Protein AF-A0AA40GB48-F1 (afdb_monomer)

Secondary structure (DSSP, 8-state):
-------------------PPPEEEEEEEEEEE--EEEEEEEES--HHHHHHHHHH-SS--EEEEEE---TT-SS--EEEEEEEEEGGGSTTPPPEEEEEEEEEEEEEE--TT--SSS-SEEEETTEEETT--SEEEE-S-HHHHHHHHHT--SS---EEEEETTT-EEEEES--TT-SSS---EEE-TTEEEEEE--PPP---

Radius of gyration: 21.9 Å; Cα contacts (8 Å, |Δi|>4): 419; chains: 1; bounding box: 38×60×84 Å

Organism: NCBI:txid60889

Solvent-accessible surface area (backbone atoms only — not comparable to full-atom values): 11743 Å² total; per-residue (Å²): 142,83,86,82,81,82,80,81,80,82,78,79,79,78,78,73,75,79,72,62,66,65,35,85,42,21,38,33,30,73,37,25,39,61,66,56,48,71,81,45,75,51,66,73,62,54,73,63,56,47,47,48,51,38,70,70,40,85,62,36,37,30,33,44,36,38,49,49,90,51,96,85,49,97,66,66,58,25,39,34,33,34,14,58,41,56,41,77,81,40,89,86,54,76,70,45,82,32,81,56,21,40,24,33,39,59,40,69,26,55,34,88,53,71,46,98,50,86,42,34,28,43,47,42,79,37,23,40,63,67,89,56,69,75,44,81,50,77,45,98,42,68,50,58,42,55,23,49,39,59,67,45,78,93,50,67,42,26,20,37,32,38,26,79,82,80,25,39,25,36,32,12,67,45,48,101,79,50,78,98,57,91,74,45,78,40,84,31,87,64,20,33,22,33,39,47,63,50,70,76,80,79,84,124

Sequence (204 aa):
MGTVVAGVTLLAFVTVAHAALARTAFEKLTDYDYRGTTYYSVRNLSLYECQGWCREEAECQAAAFSFVVNPLAPMQDTLCQLQNETAATNPAAQPQRAANMYYMTKLQIRSENVCLRPWSFERVPNKMIRGLDNALIYTSTKEACLAACLNEHRFTCRSVEYNYVTLQCHLSDSDRRTTGQYVQFVDAQGVDYFENLCLKGTVR

Mean predicted aligned error: 7.51 Å

pLDDT: mean 90.01, std 15.1, range [34.84, 98.69]

InterPro domains:
  IPR003609 PAN/Apple domain [PF00024] (115-198)
  IPR003609 PAN/Apple domain [PF14295] (33-82)
  IPR003609 PAN/Apple domain [PS50948] (21-106)
  IPR003609 PAN/Apple domain [PS50948] (115-198)
  IPR003609 PAN/Apple domain [SM00473] (21-107)
  IPR003609 PAN/Apple domain [SM00473] (116-197)
  IPR052774 C. elegans Developmental and Neuronal Protein [PTHR47327] (22-200)

Foldseek 3Di:
DDDDDDDDDPDPPPPPPPQQFWDKFKEKEAQWDWDAAFPDKDKDDDPLVLLVVLRPDPLFFKKKKAWDDDPPDPDIIIMITTGSTTCVQPLPDDIDGHHRIMMMGIDGARAPLRDPDSHQKYKDAQKDWPPQFPDKDADQDPSPLVNCQSVDDVANFFKWKAQNPRRIITTGNDDPPDPPDDTDMDGHHRIMMMGGPSGDDPPD

Nearest PDB structures (foldseek):
  4dur-assembly1_A  TM=9.464E-01  e=6.400E-05  Homo sapiens
  4dur-assembly2_B  TM=9.480E-01  e=1.528E-04  Homo sapiens
  4a5t-assembly1_S  TM=9.509E-01  e=1.927E-04  Homo sapiens
  4duu-assembly1_A  TM=9.273E-01  e=2.430E-04  Homo sapiens
  4iua-assembly8_H  TM=8.850E-01  e=4.096E-04  Mus musculus

Structure (mmCIF, N/CA/C/O backbone):
data_AF-A0AA40GB48-F1
#
_entry.id   AF-A0AA40GB48-F1
#
loop_
_atom_site.group_PDB
_atom_site.id
_atom_site.type_symbol
_atom_site.label_atom_id
_atom_site.label_alt_id
_atom_site.label_comp_id
_atom_site.label_asym_id
_atom_site.label_entity_id
_atom_site.label_seq_id
_atom_site.pdbx_PDB_ins_code
_atom_site.Cartn_x
_atom_site.Cartn_y
_atom_site.Cartn_z
_atom_site.occupancy
_atom_site.B_iso_or_equiv
_atom_site.auth_seq_id
_atom_site.auth_comp_id
_atom_site.auth_asym_id
_atom_site.auth_atom_id
_atom_site.pdbx_PDB_model_num
ATOM 1 N N . MET A 1 1 ? 19.897 36.130 65.327 1.00 39.25 1 MET A N 1
ATOM 2 C CA . MET A 1 1 ? 18.793 35.739 64.423 1.00 39.25 1 MET A CA 1
ATOM 3 C C . MET A 1 1 ? 19.183 36.159 63.015 1.00 39.25 1 MET A C 1
ATOM 5 O O . MET A 1 1 ? 19.113 37.340 62.717 1.00 39.25 1 MET A O 1
ATOM 9 N N . GLY A 1 2 ? 19.697 35.236 62.202 1.00 40.50 2 GLY A N 1
ATOM 10 C CA . GLY A 1 2 ? 20.017 35.471 60.790 1.00 40.50 2 GLY A CA 1
ATOM 11 C C . GLY A 1 2 ? 19.290 34.420 59.962 1.00 40.50 2 GLY A C 1
ATOM 12 O O . GLY A 1 2 ? 19.506 33.229 60.166 1.00 40.50 2 GLY A O 1
ATOM 13 N N . THR A 1 3 ? 18.353 34.855 59.128 1.00 39.69 3 THR A N 1
ATOM 14 C CA . THR A 1 3 ? 17.470 34.008 58.323 1.00 39.69 3 THR A CA 1
ATOM 15 C C . THR A 1 3 ? 18.199 33.519 57.072 1.00 39.69 3 THR A C 1
ATOM 17 O O . THR A 1 3 ? 18.676 34.315 56.267 1.00 39.69 3 THR A O 1
ATOM 20 N N . VAL A 1 4 ? 18.291 32.198 56.903 1.00 43.47 4 VAL A N 1
ATOM 21 C CA . VAL A 1 4 ? 18.810 31.560 55.686 1.00 43.47 4 VAL A CA 1
ATOM 22 C C . VAL A 1 4 ? 17.709 31.602 54.627 1.00 43.47 4 VAL A C 1
ATOM 24 O O . VAL A 1 4 ? 16.656 30.993 54.800 1.00 43.47 4 VAL A O 1
ATOM 27 N N . VAL A 1 5 ? 17.935 32.342 53.542 1.00 48.44 5 VAL A N 1
ATOM 28 C CA . VAL A 1 5 ? 17.041 32.360 52.378 1.00 48.44 5 VAL A CA 1
ATOM 29 C C . VAL A 1 5 ? 17.356 31.130 51.527 1.00 48.44 5 VAL A C 1
ATOM 31 O O . VAL A 1 5 ? 18.403 31.062 50.886 1.00 48.44 5 VAL A O 1
ATOM 34 N N . ALA A 1 6 ? 16.468 30.137 51.546 1.00 48.88 6 ALA A N 1
ATOM 35 C CA . ALA A 1 6 ? 16.552 28.972 50.675 1.00 48.88 6 ALA A CA 1
ATOM 36 C C . ALA A 1 6 ? 16.082 29.361 49.263 1.00 48.88 6 ALA A C 1
ATOM 38 O O . ALA A 1 6 ? 14.892 29.568 49.027 1.00 48.88 6 ALA A O 1
ATOM 39 N N . GLY A 1 7 ? 17.022 29.502 48.327 1.00 50.50 7 GLY A N 1
ATOM 40 C CA . GLY A 1 7 ? 16.719 29.695 46.912 1.00 50.50 7 GLY A CA 1
ATOM 41 C C . GLY A 1 7 ? 16.205 28.395 46.296 1.00 50.50 7 GLY A C 1
ATOM 42 O O . GLY A 1 7 ? 16.944 27.419 46.206 1.00 50.50 7 GLY A O 1
ATOM 43 N N . VAL A 1 8 ? 14.942 28.376 45.875 1.00 54.28 8 VAL A N 1
ATOM 44 C CA . VAL A 1 8 ? 14.360 27.267 45.110 1.00 54.28 8 VAL A CA 1
ATOM 45 C C . VAL A 1 8 ? 14.811 27.410 43.657 1.00 54.28 8 VAL A C 1
ATOM 47 O O . VAL A 1 8 ? 14.338 28.285 42.935 1.00 54.28 8 VAL A O 1
ATOM 50 N N . THR A 1 9 ? 15.745 26.571 43.216 1.00 55.19 9 THR A N 1
ATOM 51 C CA . THR A 1 9 ? 16.095 26.440 41.799 1.00 55.19 9 THR A CA 1
ATOM 52 C C . THR A 1 9 ? 15.003 25.643 41.087 1.00 55.19 9 THR A C 1
ATOM 54 O O . THR A 1 9 ? 14.883 24.429 41.236 1.00 55.19 9 THR A O 1
ATOM 57 N N . LEU A 1 10 ? 14.173 26.340 40.310 1.00 54.00 10 LEU A N 1
ATOM 58 C CA . LEU A 1 10 ? 13.170 25.726 39.447 1.00 54.00 10 LEU A CA 1
ATOM 59 C C . LEU A 1 10 ? 13.879 25.098 38.232 1.00 54.00 10 LEU A C 1
ATOM 61 O O . LEU A 1 10 ? 14.143 25.767 37.235 1.00 54.00 10 LEU A O 1
ATOM 65 N N . LEU A 1 11 ? 14.238 23.816 38.325 1.00 57.56 11 LEU A N 1
ATOM 66 C CA . LEU A 1 11 ? 14.686 23.027 37.175 1.00 57.56 11 LEU A CA 1
ATOM 67 C C . LEU A 1 11 ? 13.490 22.818 36.238 1.00 57.56 11 LEU A C 1
ATOM 69 O O . LEU A 1 11 ? 12.605 22.008 36.507 1.00 57.56 11 LEU A O 1
ATOM 73 N N . ALA A 1 12 ? 13.450 23.576 35.143 1.00 55.19 12 ALA A N 1
ATOM 74 C CA . ALA A 1 12 ? 12.509 23.348 34.058 1.00 55.19 12 ALA A CA 1
ATOM 75 C C . ALA A 1 12 ? 12.842 22.004 33.388 1.00 55.19 12 ALA A C 1
ATOM 77 O O . ALA A 1 12 ? 13.766 21.907 32.582 1.00 55.19 12 ALA A O 1
ATOM 78 N N . PHE A 1 13 ? 12.098 20.953 33.734 1.00 51.50 13 PHE A N 1
ATOM 79 C CA . PHE A 1 13 ? 12.117 19.699 32.989 1.00 51.50 13 PHE A CA 1
ATOM 80 C C . PHE A 1 13 ? 11.479 19.947 31.621 1.00 51.50 13 PHE A C 1
ATOM 82 O O . PHE A 1 13 ? 10.261 19.900 31.467 1.00 51.50 13 PHE A O 1
ATOM 89 N N . VAL A 1 14 ? 12.305 20.229 30.614 1.00 55.62 14 VAL A N 1
ATOM 90 C CA . VAL A 1 14 ? 11.884 20.131 29.216 1.00 55.62 14 VAL A CA 1
ATOM 91 C C . VAL A 1 14 ? 11.663 18.647 28.946 1.00 55.62 14 VAL A C 1
ATOM 93 O O . VAL A 1 14 ? 12.608 17.893 28.719 1.00 55.62 14 VAL A O 1
ATOM 96 N N . THR A 1 15 ? 10.413 18.198 29.021 1.00 56.44 15 THR A N 1
ATOM 97 C CA . THR A 1 15 ? 10.036 16.873 28.533 1.00 56.44 15 THR A CA 1
ATOM 98 C C . THR A 1 15 ? 10.224 16.886 27.022 1.00 56.44 15 THR A C 1
ATOM 100 O O . THR A 1 15 ? 9.354 17.345 26.282 1.00 56.44 15 THR A O 1
ATOM 103 N N . VAL A 1 16 ? 11.385 16.429 26.551 1.00 56.19 16 VAL A N 1
ATOM 104 C CA . VAL A 1 16 ? 11.589 16.121 25.137 1.00 56.19 16 VAL A CA 1
ATOM 105 C C . VAL A 1 16 ? 10.657 14.957 24.831 1.00 56.19 16 VAL A C 1
ATOM 107 O O . VAL A 1 16 ? 10.956 13.803 25.146 1.00 56.19 16 VAL A O 1
ATOM 110 N N . ALA A 1 17 ? 9.487 15.268 24.273 1.00 59.66 17 ALA A N 1
ATOM 111 C CA . ALA A 1 17 ? 8.648 14.269 23.642 1.00 59.66 17 ALA A CA 1
ATOM 112 C C . ALA A 1 17 ? 9.538 13.572 22.609 1.00 59.66 17 ALA A C 1
ATOM 114 O O . ALA A 1 17 ? 9.972 14.201 21.643 1.00 59.66 17 ALA A O 1
ATOM 115 N N . HIS A 1 18 ? 9.890 12.309 22.860 1.00 58.59 18 HIS A N 1
ATOM 116 C CA . HIS A 1 18 ? 10.623 11.497 21.901 1.00 58.59 18 HIS A CA 1
ATOM 117 C C . HIS A 1 18 ? 9.708 11.322 20.694 1.00 58.59 18 HIS A C 1
ATOM 119 O O . HIS A 1 18 ? 8.850 10.441 20.665 1.00 58.59 18 HIS A O 1
ATOM 125 N N . ALA A 1 19 ? 9.834 12.216 19.715 1.00 61.25 19 ALA A N 1
ATOM 126 C CA . ALA A 1 19 ? 9.216 12.022 18.424 1.00 61.25 19 ALA A CA 1
ATOM 127 C C . ALA A 1 19 ? 9.836 10.743 17.857 1.00 61.25 19 ALA A C 1
ATOM 129 O O . ALA A 1 19 ? 11.024 10.725 17.535 1.00 61.25 19 ALA A O 1
ATOM 130 N N . ALA A 1 20 ? 9.059 9.657 17.817 1.00 66.12 20 ALA A N 1
ATOM 131 C CA . ALA A 1 20 ? 9.516 8.397 17.255 1.00 66.12 20 ALA A CA 1
ATOM 132 C C . ALA A 1 20 ? 10.058 8.660 15.844 1.00 66.12 20 ALA A C 1
ATOM 134 O O . ALA A 1 20 ? 9.349 9.212 14.993 1.00 66.12 20 ALA A O 1
ATOM 135 N N . LEU A 1 21 ? 11.326 8.306 15.620 1.00 85.19 21 LEU A N 1
ATOM 136 C CA . LEU A 1 21 ? 11.971 8.450 14.321 1.00 85.19 21 LEU A CA 1
ATOM 137 C C . LEU A 1 21 ? 11.152 7.668 13.286 1.00 85.19 21 LEU A C 1
ATOM 139 O O . LEU A 1 21 ? 10.797 6.509 13.516 1.00 85.19 21 LEU A O 1
ATOM 143 N N . ALA A 1 22 ? 10.829 8.300 12.158 1.00 91.75 22 ALA A N 1
ATOM 144 C CA . ALA A 1 22 ? 10.167 7.600 11.067 1.00 91.75 22 ALA A CA 1
ATOM 145 C C . ALA A 1 22 ? 11.098 6.507 10.521 1.00 91.75 22 ALA A C 1
ATOM 147 O O . ALA A 1 22 ? 12.287 6.743 10.307 1.00 91.75 22 ALA A O 1
ATOM 148 N N . ARG A 1 23 ? 10.559 5.303 10.327 1.00 95.62 23 ARG A N 1
ATOM 149 C CA . ARG A 1 23 ? 11.272 4.159 9.761 1.00 95.62 23 ARG A CA 1
ATOM 150 C C . ARG A 1 23 ? 10.752 3.865 8.360 1.00 95.62 23 ARG A C 1
ATOM 152 O O . ARG A 1 23 ? 9.543 3.888 8.122 1.00 95.62 23 ARG A O 1
ATOM 159 N N . THR A 1 24 ? 11.671 3.527 7.459 1.00 96.75 24 THR A N 1
ATOM 160 C CA . THR A 1 24 ? 11.338 3.117 6.094 1.00 96.75 24 THR A CA 1
ATOM 161 C C . THR A 1 24 ? 10.594 1.784 6.097 1.00 96.75 24 THR A C 1
ATOM 163 O O . THR A 1 24 ? 11.129 0.748 6.508 1.00 96.75 24 THR A O 1
ATOM 166 N N . ALA A 1 25 ? 9.379 1.805 5.570 1.00 97.44 25 ALA A N 1
ATOM 167 C CA . ALA A 1 25 ? 8.534 0.642 5.340 1.00 97.44 25 ALA A CA 1
ATOM 168 C C . ALA A 1 25 ? 8.075 0.618 3.878 1.00 97.44 25 ALA A C 1
ATOM 170 O O . ALA A 1 25 ? 8.345 1.546 3.118 1.00 97.44 25 ALA A O 1
ATOM 171 N N . PHE A 1 26 ? 7.374 -0.442 3.491 1.00 98.06 26 PHE A N 1
ATOM 172 C CA . 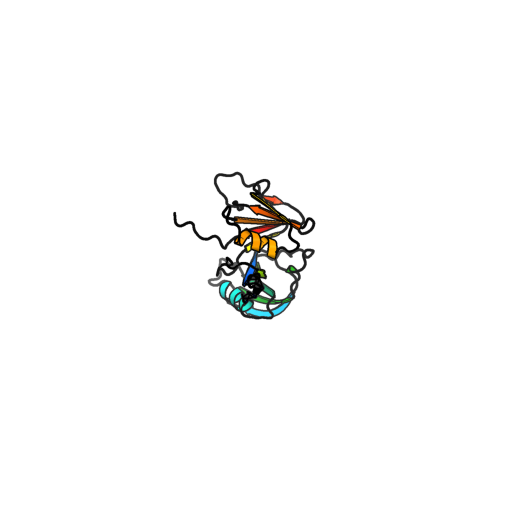PHE A 1 26 ? 6.715 -0.516 2.191 1.00 98.06 26 PHE A CA 1
ATOM 173 C C . PHE A 1 26 ? 5.304 -1.068 2.354 1.00 98.06 26 PHE A C 1
ATOM 175 O O . PHE A 1 26 ? 5.077 -1.957 3.184 1.00 98.06 26 PHE A O 1
ATOM 182 N N . GLU A 1 27 ? 4.384 -0.561 1.542 1.00 97.81 27 GLU A N 1
ATOM 183 C CA . GLU A 1 27 ? 3.150 -1.268 1.204 1.00 97.81 27 GLU A CA 1
ATOM 184 C C . GLU A 1 27 ? 3.313 -1.949 -0.150 1.00 97.81 27 GLU A C 1
ATOM 186 O O . GLU A 1 27 ? 3.936 -1.387 -1.049 1.00 97.81 27 GLU A O 1
ATOM 191 N N . LYS A 1 28 ? 2.750 -3.148 -0.299 1.00 98.19 28 LYS A N 1
ATOM 192 C CA . LYS A 1 28 ? 2.706 -3.878 -1.569 1.00 98.19 28 LYS A CA 1
ATOM 193 C C . LYS A 1 28 ? 1.267 -3.956 -2.076 1.00 98.19 28 LYS A C 1
ATOM 195 O O . LYS A 1 28 ? 0.391 -4.413 -1.343 1.00 98.19 28 LYS A O 1
ATOM 200 N N . LEU A 1 29 ? 1.052 -3.615 -3.343 1.00 97.62 29 LEU A N 1
ATOM 201 C CA . LEU A 1 29 ? -0.142 -3.958 -4.116 1.00 97.62 29 LEU A CA 1
ATOM 202 C C . LEU A 1 29 ? 0.193 -5.086 -5.101 1.00 97.62 29 LEU A C 1
ATOM 204 O O . LEU A 1 29 ? 1.298 -5.150 -5.636 1.00 97.62 29 LEU A O 1
ATOM 208 N N . THR A 1 30 ? -0.766 -5.982 -5.331 1.00 97.69 30 THR A N 1
ATOM 209 C CA . THR A 1 30 ? -0.631 -7.116 -6.262 1.00 97.69 30 THR A CA 1
ATOM 210 C C . THR A 1 30 ? -1.540 -6.924 -7.466 1.00 97.69 30 THR A C 1
ATOM 212 O O . THR A 1 30 ? -2.700 -6.565 -7.289 1.00 97.69 30 THR A O 1
ATOM 215 N N . ASP A 1 31 ? -1.017 -7.187 -8.660 1.00 97.50 31 ASP A N 1
ATOM 216 C CA . ASP A 1 31 ? -1.690 -7.032 -9.955 1.00 97.50 31 ASP A CA 1
ATOM 217 C C . ASP A 1 31 ? -2.143 -5.599 -10.275 1.00 97.50 31 ASP A C 1
ATOM 219 O O . ASP A 1 31 ? -3.103 -5.360 -11.020 1.00 97.50 31 ASP A O 1
ATOM 223 N N . TYR A 1 32 ? -1.432 -4.633 -9.703 1.00 97.00 32 TYR A N 1
ATOM 224 C CA . TYR A 1 32 ? -1.659 -3.211 -9.885 1.00 97.00 32 TYR A CA 1
ATOM 225 C C . TYR A 1 32 ? -0.341 -2.481 -10.091 1.00 97.00 32 TYR A C 1
ATOM 227 O O . TYR A 1 32 ? 0.712 -2.958 -9.680 1.00 97.00 32 TYR A O 1
ATOM 235 N N . ASP A 1 33 ? -0.447 -1.299 -10.678 1.00 96.44 33 ASP A N 1
ATOM 236 C CA . ASP A 1 33 ? 0.634 -0.355 -10.906 1.00 96.44 33 ASP A CA 1
ATOM 237 C C . ASP A 1 33 ? 0.138 1.077 -10.663 1.00 96.44 33 ASP A C 1
ATOM 239 O O . ASP A 1 33 ? -1.069 1.351 -10.683 1.00 96.44 33 ASP A O 1
ATOM 243 N N . TYR A 1 34 ? 1.068 2.005 -10.478 1.00 96.81 34 TYR A N 1
ATOM 244 C CA . TYR A 1 34 ? 0.789 3.433 -10.504 1.00 96.81 34 TYR A CA 1
ATOM 245 C C . TYR A 1 34 ? 1.682 4.130 -11.517 1.00 96.81 34 TYR A C 1
ATOM 247 O O . TYR A 1 34 ? 2.862 3.822 -11.682 1.00 96.81 34 TYR A O 1
ATOM 255 N N . ARG A 1 35 ? 1.111 5.157 -12.151 1.00 95.25 35 ARG A N 1
ATOM 256 C CA . ARG A 1 35 ? 1.891 6.075 -12.975 1.00 95.25 35 ARG A CA 1
ATOM 257 C C . ARG A 1 35 ? 2.946 6.762 -12.116 1.00 95.25 35 ARG A C 1
ATOM 259 O O . ARG A 1 35 ? 2.654 7.209 -11.007 1.00 95.25 35 ARG A O 1
ATOM 266 N N . GLY A 1 36 ? 4.138 6.884 -12.671 1.00 95.25 36 GLY A N 1
ATOM 267 C CA . GLY A 1 36 ? 5.279 7.505 -12.027 1.00 95.25 36 GLY A CA 1
ATOM 268 C C . GLY A 1 36 ? 6.411 7.729 -13.018 1.00 95.25 36 GLY A C 1
ATOM 269 O O . GLY A 1 36 ? 6.298 7.376 -14.195 1.00 95.25 36 GLY A O 1
ATOM 270 N N . THR A 1 37 ? 7.500 8.305 -12.527 1.00 97.69 37 THR A N 1
ATOM 271 C CA . THR A 1 37 ? 8.696 8.595 -13.320 1.00 97.69 37 THR A CA 1
ATOM 272 C C . THR A 1 37 ? 9.748 7.534 -13.019 1.00 97.69 37 THR A C 1
ATOM 274 O O . THR A 1 37 ? 10.341 7.519 -11.942 1.00 97.69 37 THR A O 1
ATOM 277 N N . THR A 1 38 ? 9.958 6.599 -13.950 1.00 98.00 38 THR A N 1
ATOM 278 C CA . THR A 1 38 ? 10.993 5.564 -13.822 1.00 98.00 38 THR A CA 1
ATOM 279 C C . THR A 1 38 ? 12.356 6.138 -14.185 1.00 98.00 38 THR A C 1
ATOM 281 O O . THR A 1 38 ? 12.571 6.531 -15.329 1.00 98.00 38 THR A O 1
ATOM 284 N N . TYR A 1 39 ? 13.286 6.139 -13.232 1.00 97.94 39 TYR A N 1
ATOM 285 C CA . TYR A 1 39 ? 14.660 6.613 -13.447 1.00 97.94 39 TYR A CA 1
ATOM 286 C C . TYR A 1 39 ? 15.669 5.468 -13.571 1.00 97.94 39 TYR A C 1
ATOM 288 O O . TYR A 1 39 ? 16.769 5.658 -14.086 1.00 97.94 39 TYR A O 1
ATOM 296 N N . TYR A 1 40 ? 15.296 4.266 -13.127 1.00 97.69 40 TYR A N 1
ATOM 297 C CA . TYR A 1 40 ? 16.163 3.099 -13.166 1.00 97.69 40 TYR A CA 1
ATOM 298 C C . TYR A 1 40 ? 15.370 1.831 -13.487 1.00 97.69 40 TYR A C 1
ATOM 300 O O . TYR A 1 40 ? 14.252 1.640 -13.006 1.00 97.69 40 TYR A O 1
ATOM 308 N N . SER A 1 41 ? 15.951 0.963 -14.313 1.00 97.88 41 SER A N 1
ATOM 309 C CA . SER A 1 41 ? 15.328 -0.276 -14.773 1.00 97.88 41 SER A CA 1
ATOM 310 C C . SER A 1 41 ? 16.371 -1.377 -14.907 1.00 97.88 41 SER A C 1
ATOM 312 O O . SER A 1 41 ? 17.427 -1.171 -15.501 1.00 97.88 41 SER A O 1
ATOM 314 N N . VAL A 1 42 ? 16.042 -2.571 -14.425 1.00 97.00 42 VAL A N 1
ATOM 315 C CA . VAL A 1 42 ? 16.941 -3.732 -14.426 1.00 97.00 42 VAL A CA 1
ATOM 316 C C . VAL A 1 42 ? 16.141 -5.028 -14.596 1.00 97.00 42 VAL A C 1
A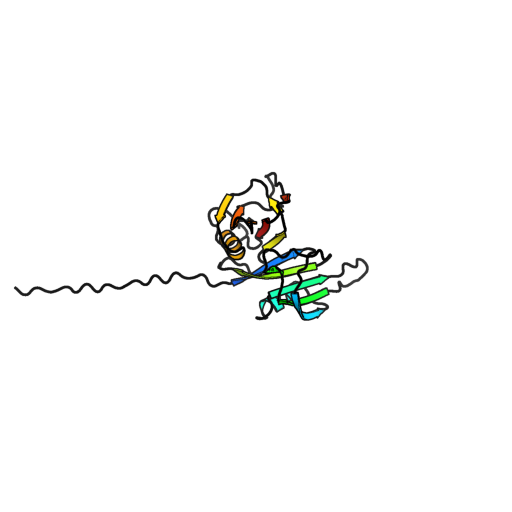TOM 318 O O . VAL A 1 42 ? 14.969 -5.100 -14.223 1.00 97.00 42 VAL A O 1
ATOM 321 N N . ARG A 1 43 ? 16.753 -6.053 -15.188 1.00 95.69 43 ARG A N 1
ATOM 322 C CA . ARG A 1 43 ? 16.126 -7.361 -15.431 1.00 95.69 43 ARG A CA 1
ATOM 323 C C . ARG A 1 43 ? 16.829 -8.470 -14.659 1.00 95.69 43 ARG A C 1
ATOM 325 O O . ARG A 1 43 ? 17.986 -8.308 -14.286 1.00 95.69 43 ARG A O 1
ATOM 332 N N . ASN A 1 44 ? 16.146 -9.603 -14.505 1.00 92.31 44 ASN A N 1
ATOM 333 C CA . ASN A 1 44 ? 16.697 -10.859 -13.980 1.00 92.31 44 ASN A CA 1
ATOM 334 C C . ASN A 1 44 ? 17.209 -10.764 -12.535 1.00 92.31 44 ASN A C 1
ATOM 336 O O . ASN A 1 44 ? 18.251 -11.316 -12.195 1.00 92.31 44 ASN A O 1
ATOM 340 N N . LEU A 1 45 ? 16.450 -10.072 -11.689 1.00 92.38 45 LEU A N 1
ATOM 341 C CA . LEU A 1 45 ? 16.671 -9.992 -10.249 1.00 92.38 45 LEU A CA 1
ATOM 342 C C . LEU A 1 45 ? 15.452 -10.501 -9.481 1.00 92.38 45 LEU A C 1
ATOM 344 O O . LEU A 1 45 ? 14.330 -10.546 -9.997 1.00 92.38 45 LEU A O 1
ATOM 348 N N . SER A 1 46 ? 15.665 -10.862 -8.225 1.00 94.56 46 SER A N 1
ATOM 349 C CA . SER A 1 46 ? 14.605 -11.241 -7.304 1.00 94.56 46 SER A CA 1
ATOM 350 C C . SER A 1 46 ? 13.792 -10.031 -6.830 1.00 94.56 46 SER A C 1
ATOM 352 O O . SER A 1 46 ? 14.232 -8.879 -6.845 1.00 94.56 46 SER A O 1
ATOM 354 N N . LEU A 1 47 ? 12.589 -10.313 -6.327 1.00 95.06 47 LEU A N 1
ATOM 355 C CA . LEU A 1 47 ? 11.739 -9.321 -5.668 1.00 95.06 47 LEU A CA 1
ATOM 356 C C . LEU A 1 47 ? 12.444 -8.649 -4.475 1.00 95.06 47 LEU A C 1
ATOM 358 O O . LEU A 1 47 ? 12.272 -7.455 -4.244 1.00 95.06 47 LEU A O 1
ATOM 362 N N . TYR A 1 48 ? 13.243 -9.417 -3.730 1.00 95.25 48 TYR A N 1
ATOM 363 C CA . TYR A 1 48 ? 13.973 -8.938 -2.557 1.00 95.25 48 TYR A CA 1
ATOM 364 C C . TYR A 1 48 ? 15.076 -7.952 -2.939 1.00 95.25 48 TYR A C 1
ATOM 366 O O . TYR A 1 48 ? 15.219 -6.928 -2.278 1.00 95.25 48 TYR A O 1
ATOM 374 N N . GLU A 1 49 ? 15.806 -8.217 -4.024 1.00 96.38 49 GLU A N 1
ATOM 375 C CA . GLU A 1 49 ? 16.816 -7.292 -4.552 1.00 96.38 49 GLU A CA 1
ATOM 376 C C . GLU A 1 49 ? 16.170 -5.992 -5.043 1.00 96.38 49 GLU A C 1
ATOM 378 O O . GLU A 1 49 ? 16.621 -4.910 -4.680 1.00 96.38 49 GLU A O 1
ATOM 383 N N . CYS A 1 50 ? 15.054 -6.084 -5.775 1.00 96.81 50 CYS A N 1
ATOM 384 C CA . CYS A 1 50 ? 14.334 -4.912 -6.286 1.00 96.81 50 CYS A CA 1
ATOM 385 C C . CYS A 1 50 ? 13.865 -3.998 -5.145 1.00 96.81 50 CYS A C 1
ATOM 387 O O . CYS A 1 50 ? 14.073 -2.782 -5.156 1.00 96.81 50 CYS A O 1
ATOM 389 N N . GLN A 1 51 ? 13.253 -4.601 -4.123 1.00 96.69 51 GLN A N 1
ATOM 390 C CA . GLN A 1 51 ? 12.801 -3.895 -2.930 1.00 96.69 51 GLN A CA 1
ATOM 391 C C . GLN A 1 51 ? 13.987 -3.328 -2.135 1.00 96.69 51 GLN A C 1
ATOM 393 O O . GLN A 1 51 ? 13.907 -2.196 -1.652 1.00 96.69 51 GLN A O 1
ATOM 398 N N . GLY A 1 52 ? 15.073 -4.095 -2.004 1.00 96.81 52 GLY A N 1
ATOM 399 C CA . GLY A 1 52 ? 16.303 -3.689 -1.327 1.00 96.81 52 GLY A CA 1
ATOM 400 C C . GLY A 1 52 ? 16.903 -2.427 -1.940 1.00 96.81 52 GLY A C 1
ATOM 401 O O . GLY A 1 52 ? 17.101 -1.448 -1.225 1.00 96.81 52 GLY A O 1
ATOM 402 N N . TRP A 1 53 ? 17.058 -2.389 -3.264 1.00 97.12 53 TRP A N 1
ATOM 403 C CA . TRP A 1 53 ? 17.561 -1.202 -3.962 1.00 97.12 53 TRP A CA 1
ATOM 404 C C . TRP A 1 53 ? 16.665 0.010 -3.740 1.00 97.12 53 TRP A C 1
ATOM 406 O O . TRP A 1 53 ? 17.153 1.068 -3.358 1.00 97.12 53 TRP A O 1
ATOM 416 N N . CYS A 1 54 ? 15.341 -0.139 -3.852 1.00 97.81 54 CYS A N 1
ATOM 417 C CA . CYS A 1 54 ? 14.460 0.987 -3.548 1.00 97.81 54 CYS A CA 1
ATOM 418 C C . CYS A 1 54 ? 14.572 1.444 -2.089 1.00 97.81 54 CYS A C 1
ATOM 420 O O . CYS A 1 54 ? 14.427 2.628 -1.814 1.00 97.81 54 CYS A O 1
ATOM 422 N N . ARG A 1 55 ? 14.809 0.542 -1.128 1.00 97.00 55 ARG A N 1
ATOM 423 C CA . ARG A 1 55 ? 14.976 0.901 0.291 1.00 97.00 55 ARG A CA 1
ATOM 424 C C . ARG A 1 55 ? 16.208 1.772 0.519 1.00 97.00 55 ARG A C 1
ATOM 426 O O . ARG A 1 55 ? 16.107 2.710 1.306 1.00 97.00 55 ARG A O 1
ATOM 433 N N . GLU A 1 56 ? 17.316 1.443 -0.13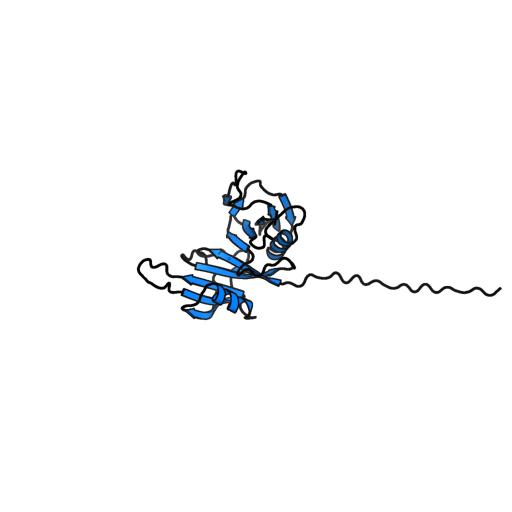5 1.00 96.31 56 GLU A N 1
ATOM 434 C CA . GLU A 1 56 ? 18.614 2.111 0.015 1.00 96.31 56 GLU A CA 1
ATOM 435 C C . GLU A 1 56 ? 18.680 3.434 -0.756 1.00 96.31 56 GLU A C 1
ATOM 437 O O . GLU A 1 56 ? 19.180 4.430 -0.234 1.00 96.31 56 GLU A O 1
ATOM 442 N N . GLU A 1 57 ? 18.105 3.474 -1.956 1.00 97.19 57 GLU A N 1
ATOM 443 C CA . GLU A 1 57 ? 18.097 4.663 -2.804 1.00 97.19 57 GLU A CA 1
ATOM 444 C C . GLU A 1 57 ? 17.219 5.772 -2.213 1.00 97.19 57 GLU A C 1
ATOM 446 O O . GLU A 1 57 ? 16.008 5.603 -2.032 1.00 97.19 57 GLU A O 1
ATOM 451 N N . ALA A 1 58 ? 17.812 6.936 -1.937 1.00 95.81 58 ALA A N 1
ATOM 452 C CA . ALA A 1 58 ? 17.121 8.064 -1.309 1.00 95.81 58 ALA A CA 1
ATOM 453 C C . ALA A 1 58 ? 15.981 8.619 -2.179 1.00 95.81 58 ALA A C 1
ATOM 455 O O . ALA A 1 58 ? 14.917 8.957 -1.660 1.00 95.81 58 ALA A O 1
ATOM 456 N N . GLU A 1 59 ? 16.186 8.666 -3.497 1.00 96.19 59 GLU A N 1
ATOM 457 C CA . GLU A 1 59 ? 15.205 9.203 -4.443 1.00 96.19 59 GLU A CA 1
ATOM 458 C C . GLU A 1 59 ? 14.061 8.226 -4.733 1.00 96.19 59 GLU A C 1
ATOM 460 O O . GLU A 1 59 ? 12.988 8.661 -5.144 1.00 96.19 59 GLU A O 1
ATOM 465 N N . CYS A 1 60 ? 14.231 6.922 -4.478 1.00 98.06 60 CYS A N 1
ATOM 466 C CA . CYS A 1 60 ? 13.195 5.939 -4.784 1.00 98.06 60 CYS A CA 1
ATOM 467 C C . CYS A 1 60 ? 11.954 6.133 -3.899 1.00 98.06 60 CYS A C 1
ATOM 469 O O . CYS A 1 60 ? 12.025 5.982 -2.675 1.00 98.06 60 CYS A O 1
ATOM 471 N N . GLN A 1 61 ? 10.811 6.401 -4.530 1.00 98.06 61 GLN A N 1
ATOM 472 C CA . GLN A 1 61 ? 9.489 6.496 -3.902 1.00 98.06 61 GLN A CA 1
ATOM 473 C C . GLN A 1 61 ? 8.657 5.229 -4.111 1.00 98.06 61 GLN A C 1
ATOM 475 O O . GLN A 1 61 ? 7.808 4.904 -3.281 1.00 98.06 61 GLN A O 1
ATOM 480 N N . ALA A 1 62 ? 8.890 4.491 -5.197 1.00 98.25 62 ALA A N 1
ATOM 481 C CA . ALA A 1 62 ? 8.220 3.222 -5.449 1.00 98.25 62 ALA A CA 1
ATOM 482 C C . ALA A 1 62 ? 9.048 2.290 -6.339 1.00 98.25 62 ALA A C 1
ATOM 484 O O . ALA A 1 62 ? 9.880 2.735 -7.127 1.00 98.25 62 ALA A O 1
ATOM 485 N N . ALA A 1 63 ? 8.778 0.993 -6.236 1.00 98.19 63 ALA A N 1
ATOM 486 C CA . ALA A 1 63 ? 9.336 -0.038 -7.097 1.00 98.19 63 ALA A CA 1
ATOM 487 C C . ALA A 1 63 ? 8.208 -0.843 -7.754 1.00 98.19 63 ALA A C 1
ATOM 489 O O . ALA A 1 63 ? 7.362 -1.412 -7.061 1.00 98.19 63 ALA A O 1
ATOM 490 N N . ALA A 1 64 ? 8.218 -0.913 -9.083 1.00 98.06 64 ALA A N 1
ATOM 491 C CA . ALA A 1 64 ? 7.341 -1.775 -9.866 1.00 98.06 64 ALA A CA 1
ATOM 492 C C . ALA A 1 64 ? 8.120 -3.026 -10.290 1.00 98.06 64 ALA A C 1
ATOM 494 O O . ALA A 1 64 ? 9.076 -2.949 -11.063 1.00 98.06 64 ALA A O 1
ATOM 495 N N . PHE A 1 65 ? 7.730 -4.179 -9.751 1.00 97.81 65 PHE A N 1
ATOM 496 C CA . PHE A 1 65 ? 8.339 -5.472 -10.045 1.00 97.81 65 PHE A CA 1
ATOM 497 C C . PHE A 1 65 ? 7.373 -6.314 -10.873 1.00 97.81 65 PHE A C 1
ATOM 499 O O . PHE A 1 65 ? 6.324 -6.717 -10.377 1.00 97.81 65 PHE A O 1
ATOM 506 N N . SER A 1 66 ? 7.725 -6.599 -12.122 1.00 96.75 66 SER A N 1
ATOM 507 C CA . SER A 1 66 ? 6.946 -7.472 -13.006 1.00 96.75 66 SER A CA 1
ATOM 508 C C . SER A 1 66 ? 7.677 -8.781 -13.264 1.00 96.75 66 SER A C 1
ATOM 510 O O . SER A 1 66 ? 8.910 -8.830 -13.276 1.00 96.75 66 SER A O 1
ATOM 512 N N . PHE A 1 67 ? 6.909 -9.848 -13.455 1.00 94.44 67 PHE A N 1
ATOM 513 C CA . PHE A 1 67 ? 7.436 -11.183 -13.698 1.00 94.44 67 PHE A CA 1
ATOM 514 C C . PHE A 1 67 ? 6.614 -11.901 -14.765 1.00 94.44 67 PHE A C 1
ATOM 516 O O . PHE A 1 67 ? 5.388 -11.810 -14.811 1.00 94.44 67 PHE A O 1
ATOM 523 N N . VAL A 1 68 ? 7.292 -12.632 -15.642 1.00 87.81 68 VAL A N 1
ATOM 524 C CA . VAL A 1 68 ? 6.632 -13.449 -16.660 1.00 87.81 68 VAL A CA 1
ATOM 525 C C . VAL A 1 68 ? 6.364 -14.834 -16.088 1.00 87.81 68 VAL A C 1
ATOM 527 O O . VAL A 1 68 ? 7.281 -15.568 -15.717 1.00 87.81 68 VAL A O 1
ATOM 530 N N . VAL A 1 69 ? 5.090 -15.219 -16.055 1.00 82.81 69 VAL A N 1
ATOM 531 C CA . VAL A 1 69 ? 4.677 -16.577 -15.694 1.00 82.81 69 VAL A CA 1
ATOM 532 C C . VAL A 1 69 ? 4.653 -17.425 -16.963 1.00 82.81 69 VAL A C 1
ATOM 534 O O . VAL A 1 69 ? 3.641 -17.496 -17.656 1.00 82.81 69 VAL A O 1
ATOM 537 N N . ASN A 1 70 ? 5.783 -18.052 -17.293 1.00 81.31 70 ASN A N 1
ATOM 538 C CA . ASN A 1 70 ? 5.861 -19.026 -18.379 1.00 81.31 70 ASN A CA 1
ATOM 539 C C . ASN A 1 70 ? 6.047 -20.442 -17.800 1.00 81.31 70 ASN A C 1
ATOM 541 O O . ASN A 1 70 ? 7.132 -20.743 -17.306 1.00 81.31 70 ASN A O 1
ATOM 545 N N . PRO A 1 71 ? 5.033 -21.328 -17.876 1.00 79.25 71 PRO A N 1
ATOM 546 C CA . PRO A 1 71 ? 5.119 -22.683 -17.327 1.00 79.25 71 PRO A CA 1
ATOM 547 C C . PRO A 1 71 ? 6.102 -23.592 -18.082 1.00 79.25 71 PRO A C 1
ATOM 549 O O . PRO A 1 71 ? 6.426 -24.671 -17.596 1.00 79.25 71 PRO A O 1
ATOM 552 N N . LEU A 1 72 ? 6.557 -23.178 -19.268 1.00 84.06 72 LEU A N 1
ATOM 553 C CA . LEU A 1 72 ? 7.484 -23.930 -20.116 1.00 84.06 72 LEU A CA 1
ATOM 554 C C . LEU A 1 72 ? 8.919 -23.390 -20.054 1.00 84.06 72 LEU A C 1
ATOM 556 O O . LEU A 1 72 ? 9.825 -24.027 -20.588 1.00 84.06 72 LEU A O 1
ATOM 560 N N . ALA A 1 73 ? 9.140 -22.225 -19.436 1.00 76.62 73 ALA A N 1
ATOM 561 C CA . ALA A 1 73 ? 10.477 -21.664 -19.285 1.00 76.62 73 ALA A CA 1
ATOM 562 C C . ALA A 1 73 ? 11.112 -22.131 -17.965 1.00 76.62 73 ALA A C 1
ATOM 564 O O . ALA A 1 73 ? 10.457 -22.091 -16.924 1.00 76.62 73 ALA A O 1
ATOM 565 N N . PRO A 1 74 ? 12.399 -22.520 -17.971 1.00 74.50 74 PRO A N 1
ATOM 566 C CA . PRO A 1 74 ? 13.107 -22.911 -16.753 1.00 74.50 74 PRO A CA 1
ATOM 567 C C . PRO A 1 74 ? 13.393 -21.726 -15.818 1.00 74.50 74 PRO A C 1
ATOM 569 O O . PRO A 1 74 ? 13.685 -21.936 -14.644 1.00 74.50 74 PRO A O 1
ATOM 572 N N . MET A 1 75 ? 13.323 -20.488 -16.321 1.00 71.56 75 MET A N 1
ATOM 573 C CA . MET A 1 75 ? 13.543 -19.265 -15.549 1.00 71.56 75 MET A CA 1
ATOM 574 C C . MET A 1 75 ? 12.422 -18.259 -15.806 1.00 71.56 75 MET A C 1
ATOM 576 O O . MET A 1 75 ? 11.902 -18.164 -16.917 1.00 71.56 75 MET A O 1
ATOM 580 N N . GLN A 1 76 ? 12.056 -17.515 -14.763 1.00 80.56 76 GLN A N 1
ATOM 581 C CA . GLN A 1 76 ? 11.097 -16.419 -14.853 1.00 80.56 76 GLN A CA 1
ATOM 582 C C . GLN A 1 76 ? 11.839 -15.140 -15.231 1.00 80.56 76 GLN A C 1
ATOM 584 O O . GLN A 1 76 ? 12.712 -14.694 -14.487 1.00 80.56 76 GLN A O 1
ATOM 589 N N . ASP A 1 77 ? 11.477 -14.542 -16.363 1.00 88.50 77 ASP A N 1
ATOM 590 C CA . ASP A 1 77 ? 11.966 -13.213 -16.718 1.00 88.50 77 ASP A CA 1
ATOM 591 C C . ASP A 1 77 ? 11.347 -12.191 -15.764 1.00 88.50 77 ASP A C 1
ATOM 593 O O . ASP A 1 77 ? 10.120 -12.087 -15.652 1.00 88.50 77 ASP A O 1
ATOM 597 N N . THR A 1 78 ? 12.195 -11.435 -15.073 1.00 95.44 78 THR A N 1
ATOM 598 C CA . THR A 1 78 ? 11.773 -10.390 -14.137 1.00 95.44 78 THR A CA 1
ATOM 599 C C . THR A 1 78 ? 12.275 -9.028 -14.588 1.00 95.44 78 THR A C 1
ATOM 601 O O . THR A 1 78 ? 13.334 -8.904 -15.209 1.00 95.44 78 THR A O 1
ATOM 604 N N . LEU A 1 79 ? 11.512 -7.987 -14.269 1.00 96.69 79 LEU A N 1
ATOM 605 C CA . LEU A 1 79 ? 11.853 -6.593 -14.527 1.00 96.69 79 LEU A CA 1
ATOM 606 C C . LEU A 1 79 ? 11.503 -5.767 -13.288 1.00 96.69 79 LEU A C 1
ATOM 608 O O . LEU A 1 79 ? 10.353 -5.763 -12.849 1.00 96.69 79 LEU A O 1
ATOM 612 N N . CYS A 1 80 ? 12.489 -5.050 -12.758 1.00 97.88 80 CYS A N 1
ATOM 613 C CA . CYS A 1 80 ? 12.313 -4.071 -11.691 1.00 97.88 80 CYS A CA 1
ATOM 614 C C . CYS A 1 80 ? 12.499 -2.664 -12.252 1.00 97.88 80 CYS A C 1
ATOM 616 O O . CYS A 1 80 ? 13.483 -2.388 -12.942 1.00 97.88 80 CYS A O 1
ATOM 618 N N . GLN A 1 81 ? 11.563 -1.779 -11.928 1.00 98.25 81 GLN A N 1
ATOM 619 C CA . GLN A 1 81 ? 11.595 -0.366 -12.278 1.00 98.25 81 GLN A CA 1
ATOM 620 C C . GLN A 1 81 ? 11.490 0.468 -11.004 1.00 98.25 81 GLN A C 1
ATOM 622 O O . GLN A 1 81 ? 10.501 0.365 -10.277 1.00 98.25 81 GLN A O 1
ATOM 627 N N . LEU A 1 82 ? 12.497 1.299 -10.739 1.00 98.56 82 LEU A N 1
ATOM 628 C CA . LEU A 1 82 ? 12.487 2.234 -9.616 1.00 98.56 82 LEU A CA 1
ATOM 629 C C . LEU A 1 82 ? 11.939 3.580 -10.080 1.00 98.56 82 LEU A C 1
ATOM 631 O O . LEU A 1 82 ? 12.328 4.097 -11.132 1.00 98.56 82 LEU A O 1
ATOM 635 N N . GLN A 1 83 ? 11.024 4.132 -9.292 1.00 98.31 83 GLN A N 1
ATOM 636 C CA . GLN A 1 83 ? 10.352 5.392 -9.564 1.00 98.31 83 GLN A CA 1
ATOM 637 C C . GLN A 1 83 ? 10.740 6.429 -8.511 1.00 98.31 83 GLN A C 1
ATOM 639 O O . GLN A 1 83 ? 10.666 6.146 -7.313 1.00 98.31 83 GLN A O 1
ATOM 644 N N . ASN A 1 84 ? 11.138 7.625 -8.947 1.00 97.88 84 ASN A N 1
ATOM 645 C CA . ASN A 1 84 ? 11.433 8.755 -8.055 1.00 97.88 84 ASN A CA 1
ATOM 646 C C . ASN A 1 84 ? 10.201 9.641 -7.807 1.00 97.88 84 ASN A C 1
ATOM 648 O O . ASN A 1 84 ? 10.145 10.385 -6.836 1.00 97.88 84 ASN A O 1
ATOM 652 N N . GLU A 1 85 ? 9.174 9.500 -8.641 1.00 96.44 85 GLU A N 1
ATOM 653 C CA . GLU A 1 85 ? 7.854 10.095 -8.464 1.00 96.44 85 GLU A CA 1
ATOM 654 C C . GLU A 1 85 ? 6.788 9.033 -8.718 1.00 96.44 85 GLU A C 1
ATOM 656 O O . GLU A 1 85 ? 6.931 8.209 -9.621 1.00 96.44 85 GLU A O 1
ATOM 661 N N . THR A 1 86 ? 5.701 9.061 -7.949 1.00 96.94 86 THR A N 1
ATOM 662 C CA . THR A 1 86 ? 4.578 8.132 -8.105 1.00 96.94 86 THR A CA 1
ATOM 663 C C . THR A 1 86 ? 3.258 8.802 -7.754 1.00 96.94 86 THR A C 1
ATOM 665 O O . THR A 1 86 ? 3.168 9.562 -6.790 1.00 96.94 86 THR A O 1
ATOM 668 N N . ALA A 1 87 ? 2.206 8.469 -8.499 1.00 96.25 87 ALA A N 1
ATOM 669 C CA . ALA A 1 87 ? 0.840 8.854 -8.179 1.00 96.25 87 ALA A CA 1
ATOM 670 C C . ALA A 1 87 ? 0.298 8.150 -6.919 1.00 96.25 87 ALA A C 1
ATOM 672 O O . ALA A 1 87 ? -0.702 8.601 -6.374 1.00 96.25 87 ALA A O 1
ATOM 673 N N . ALA A 1 88 ? 0.945 7.090 -6.419 1.00 93.62 88 ALA A N 1
ATOM 674 C CA . ALA A 1 88 ? 0.496 6.340 -5.240 1.00 93.62 88 ALA A CA 1
ATOM 675 C C . ALA A 1 88 ? 0.441 7.177 -3.946 1.00 93.62 88 ALA A C 1
ATOM 677 O O . ALA A 1 88 ? -0.254 6.803 -3.000 1.00 93.62 88 ALA A O 1
ATOM 678 N N . THR A 1 89 ? 1.164 8.300 -3.897 1.00 87.62 89 THR A N 1
ATOM 679 C CA . THR A 1 89 ? 1.137 9.263 -2.782 1.00 87.62 89 THR A CA 1
ATOM 680 C C . THR A 1 89 ? -0.094 10.169 -2.807 1.00 87.62 89 THR A C 1
ATOM 682 O O . THR A 1 89 ? -0.406 10.795 -1.797 1.00 87.62 89 THR A O 1
ATOM 685 N N . ASN A 1 90 ? -0.813 10.236 -3.932 1.00 90.12 90 ASN A N 1
ATOM 686 C CA . ASN A 1 90 ? -2.043 11.002 -4.070 1.00 90.12 90 ASN A CA 1
ATOM 687 C C . ASN A 1 90 ? -3.258 10.132 -3.680 1.00 90.12 90 ASN A C 1
ATOM 689 O O . ASN A 1 90 ? -3.560 9.175 -4.394 1.00 90.12 90 ASN A O 1
ATOM 693 N N . PRO A 1 91 ? -4.017 10.484 -2.622 1.00 82.44 91 PRO A N 1
ATOM 694 C CA . PRO A 1 91 ? -5.230 9.767 -2.214 1.00 82.44 91 PRO A CA 1
ATOM 695 C C . PRO A 1 91 ? -6.291 9.603 -3.309 1.00 82.44 91 PRO A C 1
ATOM 697 O O . PRO A 1 91 ? -7.061 8.649 -3.285 1.00 82.44 91 PRO A O 1
ATOM 700 N N . ALA A 1 92 ? -6.348 10.534 -4.266 1.00 85.81 92 ALA A N 1
ATOM 701 C CA . ALA A 1 92 ? -7.309 10.494 -5.365 1.00 85.81 92 ALA A CA 1
ATOM 702 C C . ALA A 1 92 ? -6.841 9.630 -6.550 1.00 85.81 92 ALA A C 1
ATOM 704 O O . ALA A 1 92 ? -7.620 9.373 -7.470 1.00 85.81 92 ALA A O 1
ATOM 705 N N . ALA A 1 93 ? -5.576 9.200 -6.569 1.00 91.38 93 ALA A N 1
ATOM 706 C CA . ALA A 1 93 ? -5.056 8.379 -7.650 1.00 91.38 93 ALA A CA 1
ATOM 707 C C . ALA A 1 93 ? -5.542 6.935 -7.514 1.00 91.38 93 ALA A C 1
ATOM 709 O O . ALA A 1 93 ? -5.328 6.270 -6.498 1.00 91.38 93 ALA A O 1
ATOM 710 N N . GLN A 1 94 ? -6.139 6.420 -8.586 1.00 89.38 94 GLN A N 1
ATOM 711 C CA . GLN A 1 94 ? -6.506 5.014 -8.667 1.00 89.38 94 GLN A CA 1
ATOM 712 C C . GLN A 1 94 ? -5.382 4.196 -9.314 1.00 89.38 94 GLN A C 1
ATOM 714 O O . GLN A 1 94 ? -4.801 4.645 -10.308 1.00 89.38 94 GLN A O 1
ATOM 719 N N . PRO A 1 95 ? -5.074 3.003 -8.778 1.00 94.44 95 PRO A N 1
ATOM 720 C CA . PRO A 1 95 ? -4.101 2.114 -9.392 1.00 94.44 95 PRO A CA 1
ATOM 721 C C . PRO A 1 95 ? -4.640 1.538 -10.706 1.00 94.44 95 PRO A C 1
ATOM 723 O O . PRO A 1 95 ? -5.832 1.246 -10.836 1.00 94.44 95 PRO A O 1
ATOM 726 N N . GLN A 1 96 ? -3.753 1.319 -11.674 1.00 94.69 96 GLN A N 1
ATOM 727 C CA . GLN A 1 96 ? -4.079 0.636 -12.928 1.00 94.69 96 GLN A CA 1
ATOM 728 C C . GLN A 1 96 ? -3.833 -0.866 -12.785 1.00 94.69 96 GLN A C 1
ATOM 730 O O . GLN A 1 96 ? -2.850 -1.269 -12.171 1.00 94.69 96 GLN A O 1
ATOM 735 N N . ARG A 1 97 ? -4.709 -1.712 -13.340 1.00 95.88 97 ARG A N 1
ATOM 736 C CA . ARG A 1 97 ? -4.479 -3.165 -13.340 1.00 95.88 97 ARG A CA 1
ATOM 737 C C . ARG A 1 97 ? -3.249 -3.499 -14.181 1.00 95.88 97 ARG A C 1
ATOM 739 O O . ARG A 1 97 ? -3.161 -3.074 -15.330 1.00 95.88 97 ARG A O 1
ATOM 746 N N . ALA A 1 98 ? -2.359 -4.308 -13.624 1.00 96.06 98 ALA A N 1
ATOM 747 C CA . ALA A 1 98 ? -1.146 -4.779 -14.276 1.00 96.06 98 ALA A CA 1
ATOM 748 C C . ALA A 1 98 ? -0.867 -6.213 -13.814 1.00 96.06 98 ALA A C 1
ATOM 750 O O . ALA A 1 98 ? -0.363 -6.422 -12.719 1.00 96.06 98 ALA A O 1
ATOM 751 N N . ALA A 1 99 ? -1.251 -7.207 -14.617 1.00 94.44 99 ALA A N 1
ATOM 752 C CA . ALA A 1 99 ? -1.125 -8.614 -14.235 1.00 94.44 99 ALA A CA 1
ATOM 753 C C . ALA A 1 99 ? 0.340 -9.025 -14.016 1.00 94.44 99 ALA A C 1
ATOM 755 O O . ALA A 1 99 ? 1.223 -8.590 -14.758 1.00 94.44 99 ALA A O 1
ATOM 756 N N . ASN A 1 100 ? 0.571 -9.914 -13.046 1.00 94.75 100 ASN A N 1
ATOM 757 C CA . ASN A 1 100 ? 1.898 -10.409 -12.673 1.00 94.75 100 ASN A CA 1
ATOM 758 C C . ASN A 1 100 ? 2.851 -9.274 -12.267 1.00 94.75 100 ASN A C 1
ATOM 760 O O . ASN A 1 100 ? 4.023 -9.237 -12.657 1.00 94.75 100 ASN A O 1
ATOM 764 N N . MET A 1 101 ? 2.322 -8.324 -11.495 1.00 96.62 101 MET A N 1
ATOM 765 C CA . MET A 1 101 ? 3.073 -7.184 -10.989 1.00 96.62 101 MET A CA 1
ATOM 766 C C . MET A 1 101 ? 2.902 -7.037 -9.479 1.00 96.62 101 MET A C 1
ATOM 768 O O . MET A 1 101 ? 1.804 -7.164 -8.934 1.00 96.62 101 MET A O 1
ATOM 772 N N . TYR A 1 102 ? 4.005 -6.726 -8.806 1.00 98.00 102 TYR A N 1
ATOM 773 C CA . TYR A 1 102 ? 4.019 -6.225 -7.442 1.00 98.00 102 TYR A CA 1
ATOM 774 C C . TYR A 1 102 ? 4.479 -4.777 -7.457 1.00 98.00 102 TYR A C 1
ATOM 776 O O . TYR A 1 102 ? 5.622 -4.479 -7.805 1.00 98.00 102 TYR A O 1
ATOM 784 N N . TYR A 1 103 ? 3.584 -3.884 -7.054 1.00 98.44 103 TYR A N 1
ATOM 785 C CA . TYR A 1 103 ? 3.890 -2.473 -6.907 1.00 98.44 103 TYR A CA 1
ATOM 786 C C . TYR A 1 103 ? 4.125 -2.158 -5.438 1.00 98.44 103 TYR A C 1
ATOM 788 O O . TYR A 1 103 ? 3.266 -2.419 -4.596 1.00 98.44 103 TYR A O 1
ATOM 796 N N . MET A 1 104 ? 5.303 -1.635 -5.119 1.00 98.19 104 MET A N 1
ATOM 797 C CA . MET A 1 104 ? 5.732 -1.378 -3.750 1.00 98.19 104 MET A CA 1
ATOM 798 C C . MET A 1 104 ? 5.969 0.112 -3.556 1.00 98.19 104 MET A C 1
ATOM 800 O O . MET A 1 104 ? 6.902 0.667 -4.128 1.00 98.19 104 MET A O 1
ATOM 804 N N . THR A 1 105 ? 5.159 0.758 -2.724 1.00 97.94 105 THR A N 1
ATOM 805 C CA . THR A 1 105 ? 5.323 2.179 -2.392 1.00 97.94 105 THR A CA 1
ATOM 806 C C . THR A 1 105 ? 6.147 2.309 -1.119 1.00 97.94 105 THR A C 1
ATOM 808 O O . THR A 1 105 ? 5.840 1.661 -0.114 1.00 97.94 105 THR A O 1
ATOM 811 N N . LYS A 1 106 ? 7.200 3.134 -1.154 1.00 97.94 106 LYS A N 1
ATOM 812 C CA . LYS A 1 106 ? 8.020 3.444 0.019 1.00 97.94 106 LYS A CA 1
ATOM 813 C C . LYS A 1 106 ? 7.214 4.324 0.974 1.00 97.94 106 LYS A C 1
ATOM 815 O O . LYS A 1 106 ? 6.612 5.314 0.572 1.00 97.94 106 LYS A O 1
ATOM 820 N N . LEU A 1 107 ? 7.229 3.967 2.251 1.00 96.88 107 LEU A N 1
ATOM 821 C CA . LEU A 1 107 ? 6.527 4.659 3.327 1.00 96.88 107 LEU A CA 1
ATOM 822 C C . LEU A 1 107 ? 7.511 5.108 4.407 1.00 96.88 107 LEU A C 1
ATOM 824 O O . LEU A 1 107 ? 8.528 4.455 4.650 1.00 96.88 107 LEU A O 1
ATOM 828 N N . GLN A 1 108 ? 7.155 6.182 5.109 1.00 96.19 108 GLN A N 1
ATOM 829 C CA . GLN A 1 108 ? 7.847 6.650 6.309 1.00 96.19 108 GLN A CA 1
ATOM 830 C C . GLN A 1 108 ? 6.904 6.528 7.508 1.00 96.19 108 GLN A C 1
ATOM 832 O O . GLN A 1 108 ? 6.026 7.365 7.716 1.00 96.19 108 GLN A O 1
ATOM 837 N N . ILE A 1 109 ? 7.063 5.459 8.292 1.00 97.12 109 ILE A N 1
ATOM 838 C CA . ILE A 1 109 ? 6.143 5.102 9.379 1.00 97.12 109 ILE A CA 1
ATOM 839 C C . ILE A 1 109 ? 6.768 5.441 10.731 1.00 97.12 109 ILE A C 1
ATOM 841 O O . ILE A 1 109 ? 7.855 4.973 11.063 1.00 97.12 109 ILE A O 1
ATOM 845 N N . ARG A 1 110 ? 6.067 6.230 11.551 1.00 96.50 110 ARG A N 1
ATOM 846 C CA . ARG A 1 110 ? 6.507 6.611 12.907 1.00 96.50 110 ARG A CA 1
ATOM 847 C C . ARG A 1 110 ? 6.193 5.513 13.928 1.00 96.50 110 ARG A C 1
ATOM 849 O O . ARG A 1 110 ? 5.332 5.670 14.789 1.00 96.50 110 ARG A O 1
ATOM 856 N N . SER A 1 111 ? 6.869 4.376 13.804 1.00 95.50 111 SER A N 1
ATOM 857 C CA . SER A 1 111 ? 6.775 3.260 14.747 1.00 95.50 111 SER A CA 1
ATOM 858 C C . SER A 1 111 ? 8.090 2.491 14.798 1.00 95.50 111 SER A C 1
ATOM 860 O O . SER A 1 111 ? 8.709 2.215 13.771 1.00 95.50 111 SER A O 1
ATOM 862 N N . GLU A 1 112 ? 8.496 2.087 15.998 1.00 94.81 112 GLU A N 1
ATOM 863 C CA . GLU A 1 112 ? 9.642 1.196 16.186 1.00 94.81 112 GLU A CA 1
ATOM 864 C C . GLU A 1 112 ? 9.318 -0.268 15.859 1.00 94.81 112 GLU A C 1
ATOM 866 O O . GLU A 1 112 ? 10.232 -1.069 15.668 1.00 94.81 112 GLU A O 1
ATOM 871 N N . ASN A 1 113 ? 8.031 -0.612 15.738 1.00 95.38 113 ASN A N 1
ATOM 872 C CA . ASN A 1 113 ? 7.558 -1.961 15.430 1.00 95.38 113 ASN A CA 1
ATOM 873 C C . ASN A 1 113 ? 7.527 -2.270 13.922 1.00 95.38 113 ASN A C 1
ATOM 875 O O . ASN A 1 113 ? 7.058 -3.338 13.527 1.00 95.38 113 ASN A O 1
ATOM 879 N N . VAL A 1 114 ? 8.047 -1.377 13.071 1.00 96.25 114 VAL A N 1
ATOM 880 C CA . VAL A 1 114 ? 8.286 -1.682 11.652 1.00 96.25 114 VAL A CA 1
ATOM 881 C C . VAL A 1 114 ? 9.264 -2.858 11.548 1.00 96.25 114 VAL A C 1
ATOM 883 O O . VAL A 1 114 ? 10.400 -2.790 12.019 1.00 96.25 114 VAL A O 1
ATOM 886 N N . CYS A 1 115 ? 8.810 -3.948 10.934 1.00 95.19 115 CYS A N 1
ATOM 887 C CA . CYS A 1 115 ? 9.557 -5.191 10.778 1.00 95.19 115 CYS A CA 1
ATOM 888 C C . CYS A 1 115 ? 10.508 -5.173 9.570 1.00 95.19 115 CYS A C 1
ATOM 890 O O . CYS A 1 115 ? 10.280 -4.471 8.587 1.00 95.19 115 CYS A O 1
ATOM 892 N N . LEU A 1 116 ? 11.534 -6.031 9.602 1.00 91.25 116 LEU A N 1
ATOM 893 C CA . LEU A 1 116 ? 12.531 -6.198 8.531 1.00 91.25 116 LEU A CA 1
ATOM 894 C C . LEU A 1 116 ? 12.035 -7.077 7.366 1.00 91.25 116 LEU A C 1
ATOM 896 O O . LEU A 1 116 ? 12.789 -7.859 6.792 1.00 91.25 116 LEU A O 1
ATOM 900 N N . ARG A 1 117 ? 10.745 -6.992 7.036 1.00 92.81 117 ARG A N 1
ATOM 901 C CA . ARG A 1 117 ? 10.175 -7.667 5.864 1.00 92.81 117 ARG A CA 1
ATOM 902 C C . ARG A 1 117 ? 10.317 -6.784 4.621 1.00 92.81 117 ARG A C 1
ATOM 904 O O . ARG A 1 117 ? 10.406 -5.562 4.765 1.00 92.81 117 ARG A O 1
ATOM 911 N N . PRO A 1 118 ? 10.279 -7.366 3.406 1.00 92.19 118 PRO A N 1
ATOM 912 C CA . PRO A 1 118 ? 10.339 -6.576 2.177 1.00 92.19 118 PRO A CA 1
ATOM 913 C C . PRO A 1 118 ? 9.252 -5.495 2.130 1.00 92.19 118 PRO A C 1
ATOM 915 O O . PRO A 1 118 ? 9.523 -4.353 1.776 1.00 92.19 118 PRO A O 1
ATOM 918 N N . TRP A 1 119 ? 8.050 -5.827 2.605 1.00 97.06 119 TRP A N 1
ATOM 919 C CA . TRP A 1 119 ? 6.976 -4.880 2.882 1.00 97.06 119 TRP A CA 1
ATOM 920 C C . TRP A 1 119 ? 6.350 -5.161 4.248 1.00 97.06 119 TRP A C 1
ATOM 922 O O . TRP A 1 119 ? 6.290 -6.304 4.709 1.00 97.06 119 TRP A O 1
ATOM 932 N N . SER A 1 120 ? 5.904 -4.092 4.902 1.00 97.88 120 SER A N 1
ATOM 933 C CA . SER A 1 120 ? 5.252 -4.142 6.213 1.00 97.88 120 SER A CA 1
ATOM 934 C C . SER A 1 120 ? 3.748 -4.342 6.083 1.00 97.88 120 SER A C 1
ATOM 936 O O . SER A 1 120 ? 3.142 -4.922 6.980 1.00 97.88 120 SER A O 1
ATOM 938 N N . PHE A 1 121 ? 3.167 -3.904 4.961 1.00 98.50 121 PHE A N 1
ATOM 939 C CA . PHE A 1 121 ? 1.736 -4.000 4.705 1.00 98.50 121 PHE A CA 1
ATOM 940 C C . PHE A 1 121 ? 1.429 -4.517 3.302 1.00 98.50 121 PHE A C 1
ATOM 942 O O . PHE A 1 121 ? 2.127 -4.189 2.342 1.00 98.50 121 PHE A O 1
ATOM 949 N N . GLU A 1 122 ? 0.368 -5.306 3.169 1.00 98.19 122 GLU A N 1
ATOM 950 C CA . GLU A 1 122 ? -0.265 -5.571 1.873 1.00 98.19 122 GLU A CA 1
ATOM 951 C C . GLU A 1 122 ? -1.517 -4.706 1.750 1.00 98.19 122 GLU A C 1
ATOM 953 O O . GLU A 1 122 ? -2.376 -4.760 2.625 1.00 98.19 122 GLU A O 1
ATOM 958 N N . ARG A 1 123 ? -1.617 -3.909 0.684 1.00 97.56 123 ARG A N 1
ATOM 959 C CA . ARG A 1 123 ? -2.743 -3.001 0.440 1.00 97.56 123 ARG A CA 1
ATOM 960 C C . ARG A 1 123 ? -3.713 -3.621 -0.556 1.00 97.56 123 ARG A C 1
ATOM 962 O O . ARG A 1 123 ? -3.302 -4.106 -1.613 1.00 97.56 123 ARG A O 1
ATOM 969 N N . VAL A 1 124 ? -5.002 -3.539 -0.248 1.00 97.19 124 VAL A N 1
ATOM 970 C CA . VAL A 1 124 ? -6.094 -3.880 -1.159 1.00 97.19 124 VAL A CA 1
ATOM 971 C C . VAL A 1 124 ? -7.005 -2.656 -1.302 1.00 97.19 124 VAL A C 1
ATOM 973 O O . VAL A 1 124 ? -7.681 -2.292 -0.339 1.00 97.19 124 VAL A O 1
ATOM 976 N N . PRO A 1 125 ? -7.015 -2.000 -2.476 1.00 95.38 125 PRO A N 1
ATOM 977 C CA . PRO A 1 125 ? -7.754 -0.760 -2.657 1.00 95.38 125 PRO A CA 1
ATOM 978 C C . PRO A 1 125 ? -9.268 -0.991 -2.701 1.00 95.38 125 PRO A C 1
ATOM 980 O O . PRO A 1 125 ? -9.723 -1.999 -3.250 1.00 95.38 125 PRO A O 1
ATOM 983 N N . ASN A 1 126 ? -10.039 -0.024 -2.202 1.00 95.38 126 ASN A N 1
ATOM 984 C CA . ASN A 1 126 ? -11.509 -0.026 -2.195 1.00 95.38 126 ASN A CA 1
ATOM 985 C C . ASN A 1 126 ? -12.139 -1.271 -1.545 1.00 95.38 126 ASN A C 1
ATOM 987 O O . ASN A 1 126 ? -13.130 -1.815 -2.048 1.00 95.38 126 ASN A O 1
ATOM 991 N N . LYS A 1 127 ? -11.557 -1.755 -0.448 1.00 97.50 127 LYS A N 1
ATOM 992 C CA . LYS A 1 127 ? -12.014 -2.946 0.279 1.00 97.50 127 LYS A CA 1
ATOM 993 C C . LYS A 1 127 ? -12.050 -2.699 1.782 1.00 97.50 127 LYS A C 1
ATOM 995 O O . LYS A 1 127 ? -11.302 -1.871 2.290 1.00 97.50 127 LYS A O 1
ATOM 1000 N N . MET A 1 128 ? -12.888 -3.471 2.470 1.00 97.88 128 MET A N 1
ATOM 1001 C CA . MET A 1 128 ? -12.973 -3.526 3.932 1.00 97.88 128 MET A CA 1
ATOM 1002 C C . MET A 1 128 ? -13.444 -4.903 4.423 1.00 97.88 128 MET A C 1
ATOM 1004 O O . MET A 1 128 ? -14.034 -5.678 3.662 1.00 97.88 128 MET A O 1
ATOM 1008 N N . ILE A 1 129 ? -13.236 -5.184 5.702 1.00 97.56 129 ILE A N 1
ATOM 1009 C CA . ILE A 1 129 ? -13.853 -6.253 6.476 1.00 97.56 129 ILE A CA 1
ATOM 1010 C C . ILE A 1 129 ? -15.042 -5.674 7.247 1.00 97.56 129 ILE A C 1
ATOM 1012 O O . ILE A 1 129 ? -14.912 -4.839 8.134 1.00 97.56 129 ILE A O 1
ATOM 1016 N N . ARG A 1 130 ? -16.249 -6.152 6.954 1.00 95.44 130 ARG A N 1
ATOM 1017 C CA . ARG A 1 130 ? -17.450 -5.617 7.598 1.00 95.44 130 ARG A CA 1
ATOM 1018 C C . ARG A 1 130 ? -17.615 -6.123 9.035 1.00 95.44 130 ARG A C 1
ATOM 1020 O O . ARG A 1 130 ? -17.894 -7.302 9.240 1.00 95.44 130 ARG A O 1
ATOM 1027 N N . GLY A 1 131 ? -17.583 -5.201 10.001 1.00 93.56 131 GLY A N 1
ATOM 1028 C CA . GLY A 1 131 ? -18.074 -5.421 11.367 1.00 93.56 131 GLY A CA 1
ATOM 1029 C C . GLY A 1 131 ? -17.103 -6.126 12.316 1.00 93.56 131 GLY A C 1
ATOM 1030 O O . GLY A 1 131 ? -17.551 -6.655 13.331 1.00 93.56 131 GLY A O 1
ATOM 1031 N N . LEU A 1 132 ? -15.806 -6.140 11.995 1.00 96.19 132 LEU A N 1
ATOM 1032 C CA . LEU A 1 132 ? -14.744 -6.699 12.844 1.00 96.19 132 LEU A CA 1
ATOM 1033 C C . LEU A 1 132 ? -13.770 -5.609 13.328 1.00 96.19 132 LEU A C 1
ATOM 1035 O O . LEU A 1 132 ? -12.581 -5.859 13.500 1.00 96.19 132 LEU A O 1
ATOM 1039 N N . ASP A 1 133 ? -14.276 -4.394 13.543 1.00 96.50 133 ASP A N 1
ATOM 1040 C CA . ASP A 1 133 ? -13.491 -3.253 14.016 1.00 96.50 133 ASP A CA 1
ATOM 1041 C C . ASP A 1 133 ? -13.324 -3.308 15.541 1.00 96.50 133 ASP A C 1
ATOM 1043 O O . ASP A 1 133 ? -14.300 -3.272 16.294 1.00 96.50 133 ASP A O 1
ATOM 1047 N N . ASN A 1 134 ? -12.082 -3.358 16.019 1.00 98.06 134 ASN A N 1
ATOM 1048 C CA . ASN A 1 134 ? -11.770 -3.355 17.451 1.00 98.06 134 ASN A CA 1
ATOM 1049 C C . ASN A 1 134 ? -11.550 -1.932 17.985 1.00 98.06 134 ASN A C 1
ATOM 1051 O O . ASN A 1 134 ? -11.788 -1.660 19.164 1.00 98.06 134 ASN A O 1
ATOM 1055 N N . ALA A 1 135 ? -11.064 -1.021 17.140 1.00 98.31 135 ALA A N 1
ATOM 1056 C CA . ALA A 1 135 ? -10.876 0.379 17.494 1.00 98.31 135 ALA A CA 1
ATOM 1057 C C . ALA A 1 135 ? -11.070 1.295 16.284 1.00 98.31 135 ALA A C 1
ATOM 1059 O O . ALA A 1 135 ? -10.653 0.970 15.178 1.00 98.31 135 ALA A O 1
ATOM 1060 N N . LEU A 1 136 ? -11.632 2.476 16.535 1.00 98.38 136 LEU A N 1
ATOM 1061 C CA . LEU A 1 136 ? -11.747 3.563 15.570 1.00 98.38 136 LEU A CA 1
ATOM 1062 C C . LEU A 1 136 ? -10.947 4.766 16.072 1.00 98.38 136 LEU A C 1
ATOM 1064 O O . LEU A 1 136 ? -11.151 5.228 17.197 1.00 98.38 136 LEU A O 1
ATOM 1068 N N . ILE A 1 137 ? -10.072 5.294 15.223 1.00 98.31 137 ILE A N 1
ATOM 1069 C CA . ILE A 1 137 ? -9.370 6.561 15.436 1.00 98.31 137 ILE A CA 1
ATOM 1070 C C . ILE A 1 137 ? -9.528 7.469 14.213 1.00 98.31 137 ILE A C 1
ATOM 1072 O O . ILE A 1 137 ? -9.904 7.024 13.131 1.00 98.31 137 ILE A O 1
ATOM 1076 N N . TYR A 1 138 ? -9.206 8.749 14.380 1.00 98.31 138 TYR A N 1
ATOM 1077 C CA . TYR A 1 138 ? -9.203 9.727 13.295 1.00 98.31 138 TYR A CA 1
ATOM 1078 C C . TYR A 1 138 ? -7.783 10.217 13.055 1.00 98.31 138 TYR A C 1
ATOM 1080 O O . TYR A 1 138 ? -7.092 10.610 13.997 1.00 98.31 138 TYR A O 1
ATOM 1088 N N . THR A 1 139 ? -7.341 10.191 11.803 1.00 97.31 139 THR A N 1
ATOM 1089 C CA . THR A 1 139 ? -5.995 10.632 11.435 1.00 97.31 139 THR A CA 1
ATOM 1090 C C . THR A 1 139 ? -5.938 11.160 10.009 1.00 97.31 139 THR A C 1
ATOM 1092 O O . THR A 1 139 ? -6.552 10.613 9.096 1.00 97.31 139 THR A O 1
ATOM 1095 N N . SER A 1 140 ? -5.172 12.229 9.803 1.00 95.19 140 SER A N 1
ATOM 1096 C CA . SER A 1 140 ? -5.055 12.905 8.509 1.00 95.19 140 SER A CA 1
ATOM 1097 C C . SER A 1 140 ? -4.192 12.166 7.489 1.00 95.19 140 SER A C 1
ATOM 1099 O O . SER A 1 140 ? -4.199 12.546 6.321 1.00 95.19 140 SER A O 1
ATOM 1101 N N . THR A 1 141 ? -3.444 11.137 7.903 1.00 95.69 141 THR A N 1
ATOM 1102 C CA . THR A 1 141 ? -2.605 10.355 6.990 1.00 95.69 141 THR A CA 1
ATOM 1103 C C . THR A 1 141 ? -2.760 8.854 7.197 1.00 95.69 141 THR A C 1
ATOM 1105 O O . THR A 1 141 ? -2.876 8.357 8.324 1.00 95.69 141 THR A O 1
ATOM 1108 N N . LYS A 1 142 ? -2.675 8.116 6.086 1.00 96.50 142 LYS A N 1
ATOM 1109 C CA . LYS A 1 142 ? -2.606 6.651 6.063 1.00 96.50 142 LYS A CA 1
ATOM 1110 C C . LYS A 1 142 ? -1.434 6.146 6.907 1.00 96.50 142 LYS A C 1
ATOM 1112 O O . LYS A 1 142 ? -1.589 5.216 7.685 1.00 96.50 142 LYS A O 1
ATOM 1117 N N . GLU A 1 143 ? -0.267 6.776 6.814 1.00 97.44 143 GLU A N 1
ATOM 1118 C CA . GLU A 1 143 ? 0.947 6.377 7.534 1.00 97.44 143 GLU A CA 1
ATOM 1119 C C . GLU A 1 143 ? 0.754 6.422 9.052 1.00 97.44 143 GLU A C 1
ATOM 1121 O O . GLU A 1 143 ? 1.262 5.559 9.769 1.00 97.44 143 GLU A O 1
ATOM 1126 N N . ALA A 1 144 ? -0.009 7.396 9.552 1.00 97.88 144 ALA A N 1
ATOM 1127 C CA . ALA A 1 144 ? -0.357 7.476 10.964 1.00 97.88 144 ALA A CA 1
ATOM 1128 C C . ALA A 1 144 ? -1.383 6.402 11.371 1.00 97.88 144 ALA A C 1
ATOM 1130 O O . ALA A 1 144 ? -1.282 5.868 12.474 1.00 97.88 144 ALA A O 1
ATOM 1131 N N . CYS A 1 145 ? -2.308 6.025 10.480 1.00 98.50 145 CYS A N 1
ATOM 1132 C CA . CYS A 1 145 ? -3.204 4.881 10.690 1.00 98.50 145 CYS A CA 1
ATOM 1133 C C . CYS A 1 145 ? -2.415 3.562 10.799 1.00 98.50 145 CYS A C 1
ATOM 1135 O O . CYS A 1 145 ? -2.562 2.809 11.763 1.00 98.50 145 CYS A O 1
ATOM 1137 N N . LEU A 1 146 ? -1.486 3.330 9.867 1.00 98.56 146 LEU A N 1
ATOM 1138 C CA . LEU A 1 146 ? -0.590 2.170 9.874 1.00 98.56 146 LEU A CA 1
ATOM 1139 C C . LEU A 1 146 ? 0.302 2.144 11.127 1.00 98.56 146 LEU A C 1
ATOM 1141 O O . LEU A 1 146 ? 0.469 1.095 11.750 1.00 98.56 146 LEU A O 1
ATOM 1145 N N . ALA A 1 147 ? 0.841 3.297 11.540 1.00 98.25 147 ALA A N 1
ATOM 1146 C CA . ALA A 1 147 ? 1.621 3.415 12.771 1.00 98.25 147 ALA A CA 1
ATOM 1147 C C . ALA A 1 147 ? 0.793 3.068 14.018 1.00 98.25 147 ALA A C 1
ATOM 1149 O O . ALA A 1 147 ? 1.308 2.401 14.914 1.00 98.25 147 ALA A O 1
ATOM 1150 N N . ALA A 1 148 ? -0.477 3.483 14.073 1.00 98.31 148 ALA A N 1
ATOM 1151 C CA . ALA A 1 148 ? -1.364 3.161 15.188 1.00 98.31 148 ALA A CA 1
ATOM 1152 C C . ALA A 1 148 ? -1.567 1.647 15.330 1.00 98.31 148 ALA A C 1
ATOM 1154 O O . ALA A 1 148 ? -1.459 1.130 16.436 1.00 98.31 148 ALA A O 1
ATOM 1155 N N . CYS A 1 149 ? -1.747 0.926 14.221 1.00 98.44 149 CYS A N 1
ATOM 1156 C CA . CYS A 1 149 ? -1.832 -0.537 14.236 1.00 98.44 149 CYS A CA 1
ATOM 1157 C C . CYS A 1 149 ? -0.555 -1.207 14.747 1.00 98.44 149 CYS A C 1
ATOM 1159 O O . CYS A 1 149 ? -0.610 -2.104 15.584 1.00 98.44 149 CYS A O 1
ATOM 1161 N N . LEU A 1 150 ? 0.613 -0.747 1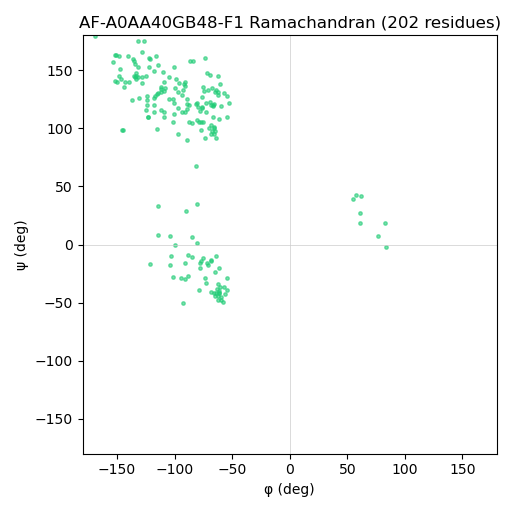4.288 1.00 97.81 150 LEU A N 1
ATOM 1162 C CA . LEU A 1 150 ? 1.904 -1.281 14.742 1.00 97.81 150 LEU A CA 1
ATOM 1163 C C . LEU A 1 150 ? 2.177 -1.012 16.227 1.00 97.81 150 LEU A C 1
ATOM 1165 O O . LEU A 1 150 ? 2.983 -1.714 16.836 1.00 97.81 150 LEU A O 1
ATOM 1169 N N . ASN A 1 151 ? 1.546 0.015 16.792 1.00 96.94 151 ASN A N 1
ATOM 1170 C CA . ASN A 1 151 ? 1.690 0.420 18.188 1.00 96.94 151 ASN A CA 1
ATOM 1171 C C . ASN A 1 151 ? 0.487 0.004 19.051 1.00 96.94 151 ASN A C 1
ATOM 1173 O O . ASN A 1 151 ? 0.399 0.412 20.207 1.00 96.94 151 ASN A O 1
ATOM 1177 N N . GLU A 1 152 ? -0.447 -0.782 18.513 1.00 97.31 152 GLU A N 1
ATOM 1178 C CA . GLU A 1 152 ? -1.582 -1.271 19.283 1.00 97.31 152 GLU A CA 1
ATOM 1179 C C . GLU A 1 152 ? -1.127 -2.374 20.245 1.00 97.31 152 GLU A C 1
ATOM 1181 O O . GLU A 1 152 ? -0.407 -3.307 19.881 1.00 97.31 152 GLU A O 1
ATOM 1186 N N . HIS A 1 153 ? -1.549 -2.249 21.501 1.00 95.12 153 HIS A N 1
ATOM 1187 C CA . HIS A 1 153 ? -1.146 -3.134 22.593 1.00 95.12 153 HIS A CA 1
ATOM 1188 C C . HIS A 1 153 ? -2.335 -3.821 23.264 1.00 95.12 153 HIS A C 1
ATOM 1190 O O . HIS A 1 153 ? -2.148 -4.813 23.968 1.00 95.12 153 HIS A O 1
ATOM 1196 N N . ARG A 1 154 ? -3.558 -3.322 23.051 1.00 96.12 154 ARG A N 1
ATOM 1197 C CA . ARG A 1 154 ? -4.789 -3.902 23.607 1.00 96.12 154 ARG A CA 1
ATOM 1198 C C . ARG A 1 154 ? -5.174 -5.197 22.897 1.00 96.12 154 ARG A C 1
ATOM 1200 O O . ARG A 1 154 ? -5.796 -6.061 23.504 1.00 96.12 154 ARG A O 1
ATOM 1207 N N . PHE A 1 155 ? -4.799 -5.329 21.628 1.00 96.44 155 PHE A N 1
ATOM 1208 C CA . PHE A 1 155 ? -4.993 -6.518 20.805 1.00 96.44 155 PHE A CA 1
ATOM 1209 C C . PHE A 1 155 ? -3.893 -6.604 19.740 1.00 96.44 155 PHE A C 1
ATOM 1211 O O . PHE A 1 155 ? -3.195 -5.631 19.459 1.00 96.44 155 PHE A O 1
ATOM 1218 N N . THR A 1 156 ? -3.718 -7.779 19.136 1.00 96.56 156 THR A N 1
ATOM 1219 C CA . THR A 1 156 ? -2.806 -7.931 17.993 1.00 96.56 156 THR A CA 1
ATOM 1220 C C . THR A 1 156 ? -3.474 -7.371 16.745 1.00 96.56 156 THR A C 1
ATOM 1222 O O . THR A 1 156 ? -4.279 -8.066 16.137 1.00 96.56 156 THR A O 1
ATOM 1225 N N . CYS A 1 157 ? -3.149 -6.138 16.359 1.00 98.06 157 CYS A N 1
ATOM 1226 C CA . CYS A 1 157 ? -3.701 -5.532 15.149 1.00 98.06 157 CYS A CA 1
ATOM 1227 C C . CYS A 1 157 ? -3.203 -6.267 13.890 1.00 98.06 157 CYS A C 1
ATOM 1229 O O . CYS A 1 157 ? -2.019 -6.199 13.542 1.00 98.06 157 CYS A O 1
ATOM 1231 N N . ARG A 1 158 ? -4.105 -6.999 13.228 1.00 98.00 158 ARG A N 1
ATOM 1232 C CA . ARG A 1 158 ? -3.842 -7.785 12.012 1.00 98.00 158 ARG A CA 1
ATOM 1233 C C . ARG A 1 158 ? -4.151 -7.027 10.738 1.00 98.00 158 ARG A C 1
ATOM 1235 O O . ARG A 1 158 ? -3.502 -7.275 9.722 1.00 98.00 158 ARG A O 1
ATOM 1242 N N . SER A 1 159 ? -5.097 -6.101 10.784 1.00 98.56 159 SER A N 1
ATOM 1243 C CA . SER A 1 159 ? -5.421 -5.263 9.640 1.00 98.56 159 SER A CA 1
ATOM 1244 C C . SER A 1 159 ? -5.892 -3.877 10.054 1.00 98.56 159 SER A C 1
ATOM 1246 O O . SER A 1 159 ? -6.253 -3.639 11.211 1.00 98.56 159 SER A O 1
ATOM 1248 N N . VAL A 1 160 ? -5.849 -2.955 9.095 1.00 98.69 160 VAL A N 1
ATOM 1249 C CA . VAL A 1 160 ? -6.489 -1.647 9.210 1.00 98.69 160 VAL A CA 1
ATOM 1250 C C . VAL A 1 160 ? -7.241 -1.273 7.954 1.00 98.69 160 VAL A C 1
ATOM 1252 O O . VAL A 1 160 ? -6.908 -1.714 6.854 1.00 98.69 160 VAL A O 1
ATOM 1255 N N . GLU A 1 161 ? -8.194 -0.374 8.125 1.00 98.62 161 GLU A N 1
ATOM 1256 C CA . GLU A 1 161 ? -8.939 0.259 7.051 1.00 98.62 161 GLU A CA 1
ATOM 1257 C C . GLU A 1 161 ? -8.806 1.765 7.183 1.00 98.62 161 GLU A C 1
ATOM 1259 O O . GLU A 1 161 ? -9.061 2.325 8.251 1.00 98.62 161 GLU A O 1
ATOM 1264 N N . TYR A 1 162 ? -8.409 2.427 6.101 1.00 98.31 162 TYR A N 1
ATOM 1265 C CA . TYR A 1 162 ? -8.268 3.874 6.078 1.00 98.31 162 TYR A CA 1
ATOM 1266 C C . TYR A 1 162 ? -9.217 4.496 5.063 1.00 98.31 162 TYR A C 1
ATOM 1268 O O . TYR A 1 162 ? -9.137 4.212 3.867 1.00 98.31 162 TYR A O 1
ATOM 1276 N N . ASN A 1 163 ? -10.105 5.363 5.544 1.00 97.44 163 ASN A N 1
ATOM 1277 C CA . ASN A 1 163 ? -11.019 6.132 4.714 1.00 97.44 163 ASN A CA 1
ATOM 1278 C C . ASN A 1 163 ? -10.413 7.505 4.399 1.00 97.44 163 ASN A C 1
ATOM 1280 O O . ASN A 1 163 ? -10.269 8.352 5.283 1.00 97.44 163 ASN A O 1
ATOM 1284 N N . TYR A 1 164 ? -10.109 7.749 3.126 1.00 94.44 164 TYR A N 1
ATOM 1285 C CA . TYR A 1 164 ? -9.452 8.984 2.684 1.00 94.44 164 TYR A CA 1
ATOM 1286 C C . TYR A 1 164 ? -10.359 10.222 2.729 1.00 94.44 164 TYR A C 1
ATOM 1288 O O . TYR A 1 164 ? -9.859 11.344 2.672 1.00 94.44 164 TYR A O 1
ATOM 1296 N N . VAL A 1 165 ? -11.679 10.037 2.825 1.00 94.19 165 VAL A N 1
ATOM 1297 C CA . VAL A 1 165 ? -12.667 11.125 2.867 1.00 94.19 165 VAL A CA 1
ATOM 1298 C C . VAL A 1 165 ? -12.990 11.507 4.308 1.00 94.19 165 VAL A C 1
ATOM 1300 O O . VAL A 1 165 ? -12.945 12.681 4.664 1.00 94.19 165 VAL A O 1
ATOM 1303 N N . THR A 1 166 ? -13.319 10.525 5.148 1.00 96.75 166 THR A N 1
ATOM 1304 C CA . THR A 1 166 ? -13.727 10.769 6.542 1.00 96.75 166 THR A CA 1
ATOM 1305 C C . THR A 1 166 ? -12.551 10.804 7.513 1.00 96.75 166 THR A C 1
ATOM 1307 O O . THR A 1 166 ? -12.743 11.157 8.676 1.00 96.75 166 THR A O 1
ATOM 1310 N N . LEU A 1 167 ? -11.346 10.440 7.053 1.00 97.50 167 LEU A N 1
ATOM 1311 C CA . LEU A 1 167 ? -10.127 10.321 7.861 1.00 97.50 167 LEU A CA 1
ATOM 1312 C C . LEU A 1 167 ? -10.246 9.283 8.987 1.00 97.50 167 LEU A C 1
ATOM 1314 O O . LEU A 1 167 ? -9.472 9.299 9.948 1.00 97.50 167 LEU A O 1
ATOM 1318 N N . GLN A 1 168 ? -11.224 8.383 8.873 1.00 98.44 168 GLN A N 1
ATOM 1319 C CA . GLN A 1 168 ? -11.416 7.275 9.795 1.00 98.44 168 GLN A CA 1
ATOM 1320 C C . GLN A 1 168 ? -10.369 6.197 9.540 1.00 98.44 168 GLN A C 1
ATOM 1322 O O . GLN A 1 168 ? -10.105 5.816 8.399 1.00 98.44 168 GLN A 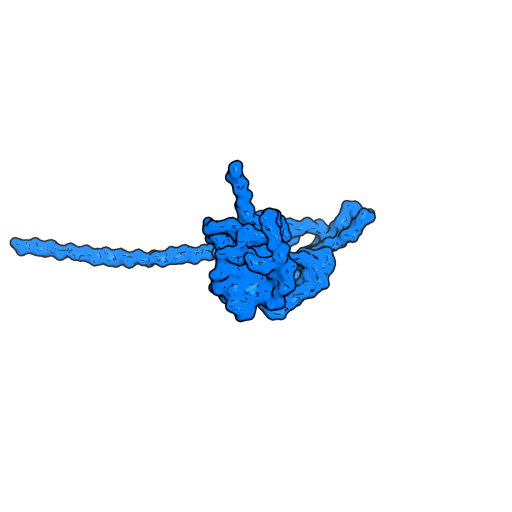O 1
ATOM 1327 N N . CYS A 1 169 ? -9.803 5.701 10.629 1.00 98.62 169 CYS A N 1
ATOM 1328 C CA . CYS A 1 169 ? -8.886 4.582 10.662 1.00 98.62 169 CYS A CA 1
ATOM 1329 C C . CYS A 1 169 ? -9.468 3.526 11.600 1.00 98.62 169 CYS A C 1
ATOM 1331 O O . CYS A 1 169 ? -9.527 3.742 12.816 1.00 98.62 169 CYS A O 1
ATOM 1333 N N . HIS A 1 170 ? -9.919 2.415 11.030 1.00 98.69 170 HIS A N 1
ATOM 1334 C CA . HIS A 1 170 ? -10.417 1.270 11.786 1.00 98.69 170 HIS A CA 1
ATOM 1335 C C . HIS A 1 170 ? -9.297 0.246 11.931 1.00 98.69 170 HIS A C 1
ATOM 1337 O O . HIS A 1 170 ? -8.597 -0.056 10.967 1.00 98.69 170 HIS A O 1
ATOM 1343 N N . LEU A 1 171 ? -9.082 -0.238 13.151 1.00 98.69 171 LEU A N 1
ATOM 1344 C CA . LEU A 1 171 ? -8.063 -1.227 13.490 1.00 98.69 171 LEU A CA 1
ATOM 1345 C C . LEU A 1 171 ? -8.768 -2.523 13.870 1.00 98.69 171 LEU A C 1
ATOM 1347 O O . LEU A 1 171 ? -9.694 -2.501 14.686 1.00 98.69 171 LEU A O 1
ATOM 1351 N N . SER A 1 172 ? -8.284 -3.643 13.340 1.00 98.31 172 SER A N 1
ATOM 1352 C CA . SER A 1 172 ? -8.876 -4.958 13.568 1.00 98.31 172 SER A CA 1
ATOM 1353 C C . SER A 1 172 ? -7.838 -5.980 14.029 1.00 98.31 172 SER A C 1
ATOM 1355 O O . SER A 1 172 ? -6.687 -5.984 13.581 1.00 98.31 172 SER A O 1
ATOM 1357 N N . ASP A 1 173 ? -8.247 -6.876 14.923 1.00 97.19 173 ASP A N 1
ATOM 1358 C CA . ASP A 1 173 ? -7.512 -8.090 15.290 1.00 97.19 173 ASP A CA 1
ATOM 1359 C C . ASP A 1 173 ? -7.689 -9.238 14.289 1.00 97.19 173 ASP A C 1
ATOM 1361 O O . ASP A 1 173 ? -7.129 -10.321 14.488 1.00 97.19 173 ASP A O 1
ATOM 1365 N N . SER A 1 174 ? -8.443 -8.984 13.221 1.00 97.31 174 SER A N 1
ATOM 1366 C CA . SER A 1 174 ? -8.787 -9.915 12.161 1.00 97.31 174 SER A CA 1
ATOM 1367 C C . SER A 1 174 ? -8.168 -9.483 10.832 1.00 97.31 174 SER A C 1
ATOM 1369 O O . SER A 1 174 ? -7.856 -8.319 10.595 1.00 97.31 174 SER A O 1
ATOM 1371 N N . ASP A 1 175 ? -7.957 -10.451 9.954 1.00 96.94 175 ASP A N 1
ATOM 1372 C CA . ASP A 1 175 ? -7.530 -10.292 8.566 1.00 96.94 175 ASP A CA 1
ATOM 1373 C C . ASP A 1 175 ? -8.428 -11.143 7.650 1.00 96.94 175 ASP A C 1
ATOM 1375 O O . ASP A 1 175 ? -9.261 -11.928 8.117 1.00 96.94 175 ASP A O 1
ATOM 1379 N N . ARG A 1 176 ? -8.248 -11.049 6.327 1.00 95.19 176 ARG A N 1
ATOM 1380 C CA . ARG A 1 176 ? -9.092 -11.766 5.351 1.00 95.19 176 ARG A CA 1
ATOM 1381 C C . ARG A 1 176 ? -8.997 -13.296 5.433 1.00 95.19 176 ARG A C 1
ATOM 1383 O O . ARG A 1 176 ? -9.748 -13.985 4.747 1.00 95.19 176 ARG A O 1
ATOM 1390 N N . ARG A 1 177 ? -8.045 -13.835 6.202 1.00 93.81 177 ARG A N 1
ATOM 1391 C CA . ARG A 1 177 ? -7.808 -15.275 6.395 1.00 93.81 177 ARG A CA 1
ATOM 1392 C C . ARG A 1 177 ? -8.075 -15.718 7.832 1.00 93.81 177 ARG A C 1
ATOM 1394 O O . ARG A 1 177 ? -7.772 -16.862 8.176 1.00 93.81 177 ARG A O 1
ATOM 1401 N N . THR A 1 178 ? -8.624 -14.842 8.667 1.00 93.06 178 THR A N 1
ATOM 1402 C CA . THR A 1 178 ? -8.912 -15.154 10.062 1.00 93.06 178 THR A CA 1
ATOM 1403 C C . THR A 1 178 ? -9.926 -16.286 10.136 1.00 93.06 178 THR A C 1
ATOM 1405 O O . THR A 1 178 ? -10.958 -16.281 9.469 1.00 93.06 178 THR A O 1
ATOM 1408 N N . THR A 1 179 ? -9.580 -17.307 10.917 1.00 88.38 179 THR A N 1
ATOM 1409 C CA . THR A 1 179 ? -10.385 -18.520 11.086 1.00 88.38 179 THR A CA 1
ATOM 1410 C C . THR A 1 179 ? -11.161 -18.452 12.397 1.00 88.38 179 THR A C 1
ATOM 1412 O O . THR A 1 179 ? -10.747 -17.785 13.341 1.00 88.38 179 THR A O 1
ATOM 1415 N N . GLY A 1 180 ? -12.306 -19.135 12.463 1.00 87.38 180 GLY A N 1
ATOM 1416 C CA . GLY A 1 180 ? -13.169 -19.138 13.652 1.00 87.38 180 GLY A CA 1
ATOM 1417 C C . GLY A 1 180 ? -14.131 -17.949 13.752 1.00 87.38 180 GLY A C 1
ATOM 1418 O O . GLY A 1 180 ? -14.963 -17.921 14.653 1.00 87.38 180 GLY A O 1
ATOM 1419 N N . GLN A 1 181 ? -14.071 -17.010 12.808 1.00 88.06 181 GLN A N 1
ATOM 1420 C CA . GLN A 1 181 ? -15.029 -15.920 12.645 1.00 88.06 181 GLN A CA 1
ATOM 1421 C C . GLN A 1 181 ? -15.452 -15.824 11.180 1.00 88.06 181 GLN A C 1
ATOM 1423 O O . GLN A 1 181 ? -14.718 -16.222 10.275 1.00 88.06 181 GLN A O 1
ATOM 1428 N N . TYR A 1 182 ? -16.657 -15.314 10.942 1.00 91.88 182 TYR A N 1
ATOM 1429 C CA . TYR A 1 182 ? -17.144 -15.089 9.589 1.00 91.88 182 TYR A CA 1
ATOM 1430 C C . TYR A 1 182 ? -16.644 -13.734 9.079 1.00 91.88 182 TYR A C 1
ATOM 1432 O O . TYR A 1 182 ? -17.144 -12.688 9.482 1.00 91.88 182 TYR A O 1
ATOM 1440 N N . VAL A 1 183 ? -15.640 -13.768 8.201 1.00 95.12 183 VAL A N 1
ATOM 1441 C CA . VAL A 1 183 ? -15.017 -12.568 7.631 1.00 95.12 183 VAL A CA 1
ATOM 1442 C C . VAL A 1 183 ? -15.728 -12.168 6.338 1.00 95.12 183 VAL A C 1
ATOM 1444 O O . VAL A 1 183 ? -15.671 -12.879 5.334 1.00 95.12 183 VAL A O 1
ATOM 1447 N N . GLN A 1 184 ? -16.385 -11.007 6.347 1.00 96.31 184 GLN A N 1
ATOM 1448 C CA . GLN A 1 184 ? -17.017 -10.422 5.162 1.00 96.31 184 GLN A CA 1
ATOM 1449 C C . GLN A 1 184 ? -16.101 -9.387 4.508 1.00 96.31 184 GLN A C 1
ATOM 1451 O O . GLN A 1 184 ? -16.118 -8.218 4.885 1.00 96.31 184 GLN A O 1
ATOM 1456 N N . PHE A 1 185 ? -15.331 -9.810 3.504 1.00 97.25 185 PHE A N 1
ATOM 1457 C CA . PHE A 1 185 ? -14.464 -8.922 2.729 1.00 97.25 185 PHE A CA 1
ATOM 1458 C C . PHE A 1 185 ? -15.224 -8.306 1.545 1.00 97.25 185 PHE A C 1
ATOM 1460 O O . PHE A 1 185 ? -15.519 -8.991 0.562 1.00 97.25 185 PHE A O 1
ATOM 1467 N N . VAL A 1 186 ? -15.581 -7.026 1.648 1.00 97.38 186 VAL A N 1
ATOM 1468 C CA . VAL A 1 186 ? -16.533 -6.344 0.752 1.00 97.38 186 VAL A CA 1
ATOM 1469 C C . VAL A 1 186 ? -15.919 -5.121 0.074 1.00 97.38 186 VAL A C 1
ATOM 1471 O O . VAL A 1 186 ? -14.897 -4.60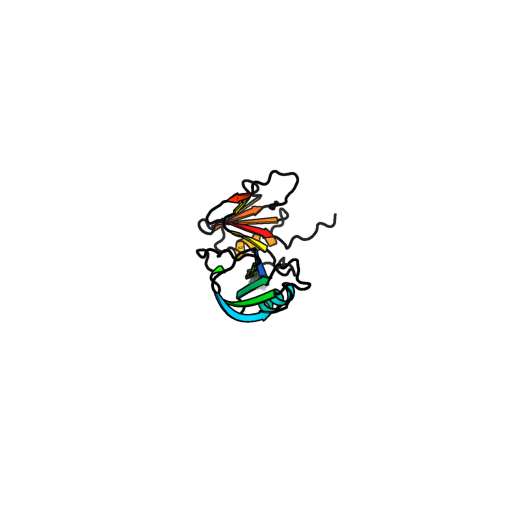0 0.514 1.00 97.38 186 VAL A O 1
ATOM 1474 N N . ASP A 1 187 ? -16.533 -4.672 -1.024 1.00 97.44 187 ASP A N 1
ATOM 1475 C CA . ASP A 1 187 ? -16.190 -3.402 -1.673 1.00 97.44 187 ASP A CA 1
ATOM 1476 C C . ASP A 1 187 ? -16.558 -2.202 -0.794 1.00 97.44 187 ASP A C 1
ATOM 1478 O O . ASP A 1 187 ? -17.667 -2.128 -0.264 1.00 97.44 187 ASP A O 1
ATOM 1482 N N . ALA A 1 188 ? -15.639 -1.243 -0.692 1.00 96.44 188 ALA A N 1
ATOM 1483 C CA . ALA A 1 188 ? -15.825 0.010 0.031 1.00 96.44 188 ALA A CA 1
ATOM 1484 C C . ALA A 1 188 ? -15.078 1.143 -0.678 1.00 96.44 188 ALA A C 1
ATOM 1486 O O . ALA A 1 188 ? -13.871 1.305 -0.538 1.00 96.44 188 ALA A O 1
ATOM 1487 N N . GLN A 1 189 ? -15.802 1.923 -1.480 1.00 93.88 189 GLN A N 1
ATOM 1488 C CA . GLN A 1 189 ? -15.215 3.016 -2.258 1.00 93.88 189 GLN A CA 1
ATOM 1489 C C . GLN A 1 189 ? -14.598 4.081 -1.343 1.00 93.88 189 GLN A C 1
ATOM 1491 O O . GLN A 1 189 ? -15.245 4.548 -0.404 1.00 93.88 189 GLN A O 1
ATOM 1496 N N . GLY A 1 190 ? -13.358 4.479 -1.634 1.00 92.88 190 GLY A N 1
ATOM 1497 C CA . GLY A 1 190 ? -12.621 5.469 -0.840 1.00 92.88 190 GLY A CA 1
ATOM 1498 C C . GLY A 1 190 ? -12.059 4.936 0.482 1.00 92.88 190 GLY A C 1
ATOM 1499 O O . GLY A 1 190 ? -11.534 5.725 1.272 1.00 92.88 190 GLY A O 1
ATOM 1500 N N . VAL A 1 191 ? -12.158 3.623 0.718 1.00 96.44 191 VAL A N 1
ATOM 1501 C CA . VAL A 1 191 ? -11.561 2.926 1.859 1.00 96.44 191 VAL A CA 1
ATOM 1502 C C . VAL A 1 191 ? -10.553 1.914 1.352 1.00 96.44 191 VAL A C 1
ATOM 1504 O O . VAL A 1 191 ? -10.887 1.046 0.550 1.00 96.44 191 VAL A O 1
ATOM 1507 N N . ASP A 1 192 ? -9.333 1.990 1.861 1.00 97.12 192 ASP A N 1
ATOM 1508 C CA . ASP A 1 192 ? -8.323 0.986 1.564 1.00 97.12 192 ASP A CA 1
ATOM 1509 C C . ASP A 1 192 ? -8.061 0.110 2.777 1.00 97.12 192 ASP A C 1
ATOM 1511 O O . ASP A 1 192 ? -7.885 0.602 3.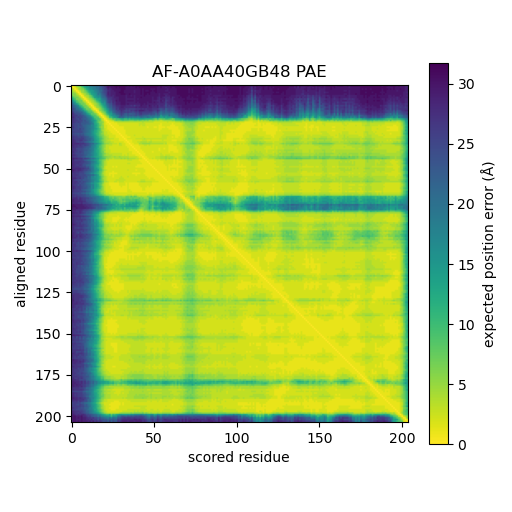894 1.00 97.12 192 ASP A O 1
ATOM 1515 N N . TYR A 1 193 ? -7.999 -1.191 2.520 1.00 98.50 193 TYR A N 1
ATOM 1516 C CA . TYR A 1 193 ? -7.684 -2.211 3.505 1.00 98.50 193 TYR A CA 1
ATOM 1517 C C . TYR A 1 193 ? -6.196 -2.562 3.449 1.00 98.50 193 TYR A C 1
ATOM 1519 O O . TYR A 1 193 ? -5.616 -2.716 2.369 1.00 98.50 193 TYR A O 1
ATOM 1527 N N . PHE A 1 194 ? -5.585 -2.735 4.616 1.00 98.62 194 PHE A N 1
ATOM 1528 C CA . PHE A 1 194 ? -4.171 -3.042 4.778 1.00 98.62 194 PHE A CA 1
ATOM 1529 C C . PHE A 1 194 ? -3.982 -4.225 5.723 1.00 98.62 194 PHE A C 1
ATOM 1531 O O . PHE A 1 194 ? -4.414 -4.181 6.871 1.00 98.62 194 PHE A O 1
ATOM 1538 N N . GLU A 1 195 ? -3.268 -5.258 5.280 1.00 98.38 195 GLU A N 1
ATOM 1539 C CA . GLU A 1 195 ? -2.858 -6.375 6.142 1.00 98.38 195 GLU A CA 1
ATOM 1540 C C . GLU A 1 195 ? -1.513 -6.078 6.787 1.00 98.38 195 GLU A C 1
ATOM 1542 O O . GLU A 1 195 ? -0.534 -5.824 6.083 1.00 98.38 195 GLU A O 1
ATOM 1547 N N . ASN A 1 196 ? -1.444 -6.156 8.114 1.00 98.31 196 ASN A N 1
ATOM 1548 C CA . ASN A 1 196 ? -0.208 -6.011 8.868 1.00 98.31 196 ASN A CA 1
ATOM 1549 C C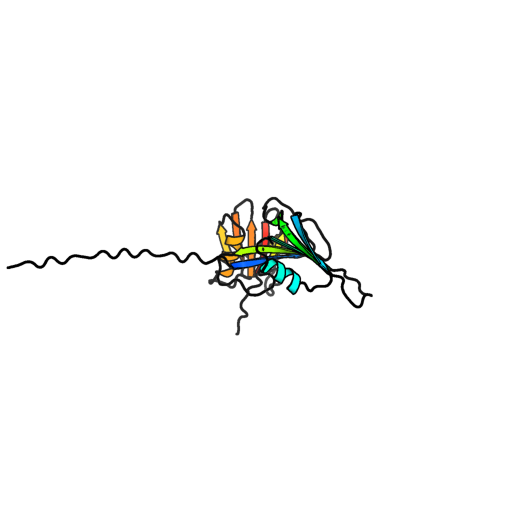 . ASN A 1 196 ? 0.627 -7.293 8.759 1.00 98.31 196 ASN A C 1
ATOM 1551 O O . ASN A 1 196 ? 0.226 -8.358 9.226 1.00 98.31 196 ASN A O 1
ATOM 1555 N N . LEU A 1 197 ? 1.826 -7.189 8.188 1.00 97.00 197 LEU A N 1
ATOM 1556 C CA . LEU A 1 197 ? 2.767 -8.309 8.085 1.00 97.00 197 LEU A CA 1
ATOM 1557 C C . LEU A 1 197 ? 3.862 -8.276 9.152 1.00 97.00 197 LEU A C 1
ATOM 1559 O O . LEU A 1 197 ? 4.690 -9.186 9.207 1.00 97.00 197 LEU A O 1
ATOM 1563 N N . CYS A 1 198 ? 3.858 -7.268 10.022 1.00 96.25 198 CYS A N 1
ATOM 1564 C CA . CYS A 1 198 ? 4.779 -7.125 11.144 1.00 96.25 198 CYS A CA 1
ATOM 1565 C C . CYS A 1 198 ? 4.268 -7.786 12.432 1.00 96.25 198 CYS A C 1
ATOM 1567 O O . CYS A 1 198 ? 4.625 -7.378 13.537 1.00 96.25 198 CYS A O 1
ATOM 1569 N N . LEU A 1 199 ? 3.455 -8.836 12.299 1.00 92.56 199 LEU A N 1
ATOM 1570 C CA . LEU A 1 199 ? 2.975 -9.620 13.431 1.00 92.56 199 LEU A CA 1
ATOM 1571 C C . LEU A 1 199 ? 4.150 -10.345 14.094 1.00 92.56 199 LEU A C 1
ATOM 1573 O O . LEU A 1 199 ? 4.843 -11.149 13.466 1.00 92.56 199 LEU A O 1
ATOM 1577 N N . LYS A 1 200 ? 4.370 -10.075 15.383 1.00 81.19 200 LYS A N 1
ATOM 1578 C CA . LYS A 1 200 ? 5.293 -10.864 16.202 1.00 81.19 200 LYS A CA 1
ATOM 1579 C C . LYS A 1 200 ? 4.612 -12.207 16.464 1.00 81.19 200 LYS A C 1
ATOM 1581 O O . LYS A 1 200 ? 3.496 -12.238 16.977 1.00 81.19 200 LYS A O 1
ATOM 1586 N N . GLY A 1 201 ? 5.248 -13.308 16.061 1.00 60.06 201 GLY A N 1
ATOM 1587 C CA . GLY A 1 201 ? 4.733 -14.643 16.351 1.00 60.06 201 GLY A CA 1
ATOM 1588 C C . GLY A 1 201 ? 4.510 -14.785 17.853 1.00 60.06 201 GLY A C 1
ATOM 1589 O O . GLY A 1 201 ? 5.400 -14.473 18.643 1.00 60.06 201 GLY A O 1
ATOM 1590 N N . THR A 1 202 ? 3.318 -15.213 18.256 1.00 47.72 202 THR A N 1
ATOM 1591 C CA . THR A 1 202 ? 3.072 -15.595 19.644 1.00 47.72 202 THR A CA 1
ATOM 1592 C C . THR A 1 202 ? 3.835 -16.896 19.862 1.00 47.72 202 THR A C 1
ATOM 1594 O O . THR A 1 202 ? 3.388 -17.951 19.418 1.00 47.72 202 THR A O 1
ATOM 1597 N N . VAL A 1 203 ? 5.014 -16.832 20.486 1.00 34.84 203 VAL A N 1
ATOM 1598 C CA . VAL A 1 203 ? 5.563 -18.022 21.143 1.00 34.84 203 VAL A CA 1
ATOM 1599 C C . VAL A 1 203 ? 4.589 -18.303 22.279 1.00 34.84 203 VAL A C 1
ATOM 1601 O O . VAL A 1 203 ? 4.539 -17.551 23.251 1.00 34.84 203 VAL A O 1
ATOM 1604 N N . ARG A 1 204 ? 3.705 -19.275 22.058 1.00 35.56 204 ARG A N 1
ATOM 1605 C CA . ARG A 1 204 ? 2.916 -19.874 23.129 1.00 35.56 204 ARG A CA 1
ATOM 1606 C C . ARG A 1 204 ? 3.811 -20.796 23.936 1.00 35.56 204 ARG A C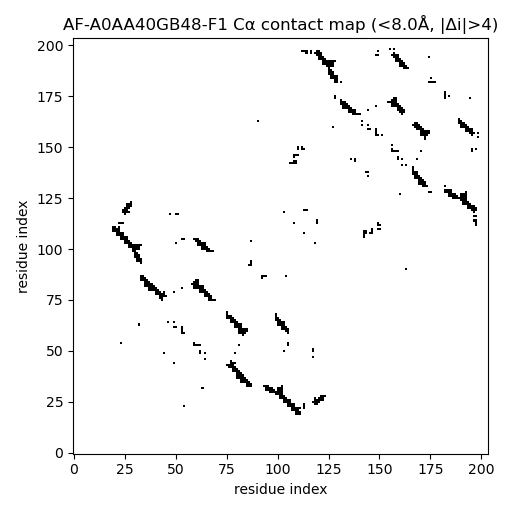 1
ATOM 1608 O O . ARG A 1 204 ? 4.655 -21.465 23.298 1.00 35.56 204 ARG A O 1
#